Protein AF-A0A7Y9JY35-F1 (afdb_monomer)

Radius of gyration: 27.23 Å; Cα contacts (8 Å, |Δi|>4): 474; chains: 1; bounding box: 61×72×72 Å

Solvent-accessible surface area (backbone atoms only — not comparable to full-atom values): 19767 Å² total; per-residue (Å²): 134,54,75,65,56,57,49,53,52,56,50,51,60,52,47,68,75,70,54,76,88,75,84,72,61,57,82,64,50,50,58,55,54,50,52,56,54,50,54,59,54,56,58,58,60,58,55,64,65,61,65,76,76,70,86,74,88,80,88,81,90,81,93,77,90,75,88,78,84,84,85,77,85,87,78,91,81,84,86,82,89,81,84,89,84,90,82,86,81,93,79,84,86,76,82,84,68,84,76,70,80,74,72,79,69,84,74,74,67,44,65,70,45,61,41,93,87,22,42,44,40,66,47,70,60,63,62,67,88,76,89,56,70,19,37,33,39,35,34,30,31,74,86,68,81,46,40,38,37,38,32,43,25,44,35,29,51,14,35,37,29,45,72,83,33,76,91,58,45,36,24,44,29,35,73,39,63,78,39,54,40,30,56,98,88,44,79,37,74,67,37,33,47,73,83,81,54,55,54,46,20,69,61,32,36,53,32,49,61,63,31,60,52,93,90,57,83,70,75,48,74,63,40,45,44,44,49,52,35,48,60,52,57,74,49,50,72,72,49,43,62,58,47,44,48,10,39,54,46,19,42,59,69,38,88,78,42,45,76,43,82,43,57,38,100,85,66,52,68,24,40,33,38,40,34,69,36,87,88,68,52,74,47,40,37,21,26,31,82,89,69,59,43,66,40,24,54,60,65,33,34,43,79,44,77,44,81,28,61,84,64,101,60,84,60,42,49,80,53,42,72,43,95,49,40,85,80,72

Secondary structure (DSSP, 8-state):
--HHHHHHHHHHHHHHHHS------HHHHHHHHHHHHHHHHHHHHHHHHHTTS-------------PPPPPPPPPP---------------PPPP-PPPPPP--PPPPPPPPEEPTT--EESS---SS-SS--EEEEEEEETTS--EEEEEE-SSS-EEEEETTEEEEEEEE------EEEEETTEEEEEE--GGGS-SSHHHHHHHHHHH--TTSSSS-HHHHHHHHHHHHHTTGGGS-HHHHHHHHHHHHTSTT-EEEEEE-TT--EEEEEEEE-TTSPEEEEEE-TTT--EEEETTEEEEEEEEE-S-SS---HHHHT-S-GGG-

Sequence (328 aa):
MSADEVYADRLRARFDEVVPTIAVDVDRVVPRARRRRAVLRGGAAALTVAVLVGAGWGAGAVLGAVPGPGLAPAGPTGLPSASPTAGEPVSSAPAQVPSEPAAAGPVVPAVADVAEDGTVTGVVGDPWAGDEPYWYVLSVGVDGTERRETWSSRERPGLGLSDGDAASAFAFGAPVVLGSFVLDGQRFEMLTDPTVLPTDGAALEAVLRASLQPDRGAGSDDDKVVEAVRSALDREGLMTPALRDAYWAAAALVPGVRVVAGEDAQGRPGEVLTYTASTGEEVVLVRDLSTGLLLQSGGTLILEQRVAGDPPVEPTLDVAGCVAWATC

Organism: NCBI:txid931536

Mean predicted aligned error: 14.93 Å

Structure (mmCIF, N/CA/C/O backbone):
data_AF-A0A7Y9JY35-F1
#
_entry.id   AF-A0A7Y9JY35-F1
#
loop_
_atom_site.group_PDB
_atom_site.id
_atom_site.type_symbol
_atom_site.label_atom_id
_atom_site.label_alt_id
_atom_site.label_comp_id
_atom_site.label_asym_id
_atom_site.label_entity_id
_atom_site.label_seq_id
_atom_site.pdbx_PDB_ins_code
_atom_site.Cartn_x
_atom_site.Cartn_y
_atom_site.Cartn_z
_atom_site.occupancy
_atom_site.B_iso_or_equiv
_atom_site.auth_seq_id
_atom_site.auth_comp_id
_atom_site.auth_asym_id
_atom_site.auth_atom_id
_atom_site.pdbx_PDB_model_num
ATOM 1 N N . MET A 1 1 ? 34.210 33.728 24.529 1.00 71.12 1 MET A N 1
ATOM 2 C CA . MET A 1 1 ? 33.848 32.395 24.029 1.00 71.12 1 MET A CA 1
ATOM 3 C C . MET A 1 1 ? 32.870 31.790 25.016 1.00 71.12 1 MET A C 1
ATOM 5 O O . MET A 1 1 ? 33.198 31.752 26.201 1.00 71.12 1 MET A O 1
ATOM 9 N N . SER A 1 2 ? 31.653 31.470 24.586 1.00 89.12 2 SER A N 1
ATOM 10 C CA . SER A 1 2 ? 30.603 30.935 25.463 1.00 89.12 2 SER A CA 1
ATOM 11 C C . SER A 1 2 ? 30.841 29.450 25.771 1.00 89.12 2 SER A C 1
ATOM 13 O O . SER A 1 2 ? 31.617 28.775 25.094 1.00 89.12 2 SER A O 1
ATOM 15 N N . ALA A 1 3 ? 30.182 28.926 26.810 1.00 85.31 3 ALA A N 1
ATOM 16 C CA . ALA A 1 3 ? 30.242 27.498 27.131 1.00 85.31 3 ALA A CA 1
ATOM 17 C C . ALA A 1 3 ? 29.731 26.623 25.967 1.00 85.31 3 ALA A C 1
ATOM 19 O O . ALA A 1 3 ? 30.268 25.540 25.735 1.00 85.31 3 ALA A O 1
ATOM 20 N N . ASP A 1 4 ? 28.769 27.135 25.197 1.00 78.56 4 ASP A N 1
ATOM 21 C CA . ASP A 1 4 ? 28.197 26.461 24.030 1.00 78.56 4 ASP A CA 1
ATOM 22 C C . ASP A 1 4 ? 29.193 26.380 22.866 1.00 78.56 4 ASP A C 1
ATOM 24 O O . ASP A 1 4 ? 29.281 25.351 22.200 1.00 78.56 4 ASP A O 1
ATOM 28 N N . GLU A 1 5 ? 30.006 27.419 22.657 1.00 86.06 5 GLU A N 1
ATOM 29 C CA . GLU A 1 5 ? 31.073 27.416 21.646 1.00 86.06 5 GLU A CA 1
ATOM 30 C C . GLU A 1 5 ? 32.164 26.393 21.997 1.00 86.06 5 GLU A C 1
ATOM 32 O O . GLU A 1 5 ? 32.570 25.599 21.151 1.00 86.06 5 GLU A O 1
ATOM 37 N N . VAL A 1 6 ? 32.568 26.329 23.274 1.00 90.44 6 VAL A N 1
ATOM 38 C CA . VAL A 1 6 ? 33.540 25.333 23.765 1.00 90.44 6 VAL A CA 1
ATOM 39 C C . VAL A 1 6 ? 33.004 23.907 23.609 1.00 90.44 6 VAL A C 1
ATOM 41 O O . VAL A 1 6 ? 33.761 22.992 23.279 1.00 90.44 6 VAL A O 1
ATOM 44 N N . TYR A 1 7 ? 31.711 23.698 23.867 1.00 87.19 7 TYR A N 1
ATOM 45 C CA . TYR A 1 7 ? 31.068 22.399 23.699 1.00 87.19 7 TYR A CA 1
ATOM 46 C C . TYR A 1 7 ? 30.983 21.999 22.222 1.00 87.19 7 TYR A C 1
ATOM 48 O O . TYR A 1 7 ? 31.366 20.881 21.878 1.00 87.19 7 TYR A O 1
ATOM 56 N N . ALA A 1 8 ? 30.560 22.915 21.346 1.00 85.75 8 ALA A N 1
ATOM 57 C CA . ALA A 1 8 ? 30.472 22.678 19.908 1.00 85.75 8 ALA A CA 1
ATOM 58 C C . ALA A 1 8 ? 31.838 22.337 19.293 1.00 85.75 8 ALA A C 1
ATOM 60 O O . ALA A 1 8 ? 31.937 21.409 18.490 1.00 85.75 8 ALA A O 1
ATOM 61 N N . ASP A 1 9 ? 32.904 23.023 19.706 1.00 89.38 9 ASP A N 1
ATOM 62 C CA . ASP A 1 9 ? 34.255 22.744 19.214 1.00 89.38 9 ASP A CA 1
ATOM 63 C C . ASP A 1 9 ? 34.787 21.400 19.714 1.00 89.38 9 ASP A C 1
ATOM 65 O O . ASP A 1 9 ? 35.392 20.643 18.953 1.00 89.38 9 ASP A O 1
ATOM 69 N N . ARG A 1 10 ? 34.498 21.041 20.970 1.00 89.62 10 ARG A N 1
ATOM 70 C CA . ARG A 1 10 ? 34.874 19.733 21.523 1.00 89.62 10 ARG A CA 1
ATOM 71 C C . ARG A 1 10 ? 34.097 18.588 20.864 1.00 89.62 10 ARG A C 1
ATOM 73 O O . ARG A 1 10 ? 34.639 17.493 20.723 1.00 89.62 10 ARG A O 1
ATOM 80 N N . LEU A 1 11 ? 32.853 18.839 20.453 1.00 86.69 11 LEU A N 1
ATOM 81 C CA . LEU A 1 11 ? 32.036 17.890 19.701 1.00 86.69 11 LEU A CA 1
ATOM 82 C C . LEU A 1 11 ? 32.596 17.680 18.286 1.00 86.69 11 LEU A C 1
ATOM 84 O O . LEU A 1 11 ? 32.783 16.534 17.889 1.00 86.69 11 LEU A O 1
ATOM 88 N N . ARG A 1 12 ? 32.930 18.760 17.562 1.00 87.56 12 ARG A N 1
ATOM 89 C CA . ARG A 1 12 ? 33.552 18.681 16.224 1.00 87.56 12 ARG A CA 1
ATOM 90 C C . ARG A 1 12 ? 34.877 17.927 16.254 1.00 87.56 12 ARG A C 1
ATOM 92 O O . ARG A 1 12 ? 35.056 17.006 15.470 1.00 87.56 12 ARG A O 1
ATOM 99 N N . ALA A 1 13 ? 35.744 18.240 17.218 1.00 87.88 13 ALA A N 1
ATOM 100 C CA . ALA A 1 13 ? 37.039 17.577 17.354 1.00 87.88 13 ALA A CA 1
ATOM 101 C C . ALA A 1 13 ? 36.916 16.057 17.570 1.00 87.88 13 ALA A C 1
ATOM 103 O O . ALA A 1 13 ? 37.719 15.298 17.042 1.00 87.88 13 ALA A O 1
ATOM 104 N N . ARG A 1 14 ? 35.899 15.599 18.317 1.00 86.75 14 ARG A N 1
ATOM 105 C CA . ARG A 1 14 ? 35.628 14.160 18.487 1.00 86.75 14 ARG A CA 1
ATOM 106 C C . ARG A 1 14 ? 34.980 13.525 17.264 1.00 86.75 14 ARG A C 1
ATOM 108 O O . ARG A 1 14 ? 35.196 12.346 17.012 1.00 86.75 14 ARG A O 1
ATOM 115 N N . PHE A 1 15 ? 34.166 14.280 16.536 1.00 81.50 15 PHE A N 1
ATOM 116 C CA . PHE A 1 15 ? 33.521 13.795 15.323 1.00 81.50 15 PHE A CA 1
ATOM 117 C C . PHE A 1 15 ? 34.559 13.530 14.222 1.00 81.50 15 PHE A C 1
ATOM 119 O O . PHE A 1 15 ? 34.529 12.469 13.606 1.00 81.50 15 PHE A O 1
ATOM 126 N N . ASP A 1 16 ? 35.540 14.423 14.067 1.00 76.50 16 ASP A N 1
ATOM 127 C CA . ASP A 1 16 ? 36.632 14.272 13.095 1.00 76.50 16 ASP A CA 1
ATOM 128 C C . ASP A 1 16 ? 37.561 13.077 13.397 1.00 76.50 16 ASP A C 1
ATOM 130 O O . ASP A 1 16 ? 38.218 12.565 12.494 1.00 76.50 16 ASP A O 1
ATOM 134 N N . GLU A 1 17 ? 37.610 12.604 14.647 1.00 81.31 17 GLU A N 1
ATOM 135 C CA . GLU A 1 17 ? 38.452 11.471 15.063 1.00 81.31 17 GLU A CA 1
ATOM 136 C C . GLU A 1 17 ? 37.794 10.102 14.803 1.00 81.31 17 GLU A C 1
ATOM 138 O O . GLU A 1 17 ? 38.485 9.096 14.648 1.00 81.31 17 GLU A O 1
ATOM 143 N N . VAL A 1 18 ? 36.458 10.050 14.745 1.00 80.50 18 VAL A N 1
ATOM 144 C CA . VAL A 1 18 ? 35.691 8.792 14.659 1.00 80.50 18 VAL A CA 1
ATOM 145 C C . VAL A 1 18 ? 35.094 8.568 13.270 1.00 80.50 18 VAL A C 1
ATOM 147 O O . VAL A 1 18 ? 34.812 7.429 12.895 1.00 80.50 18 VAL A O 1
ATOM 150 N N . VAL A 1 19 ? 34.899 9.628 12.484 1.00 62.47 19 VAL A N 1
ATOM 151 C CA . VAL A 1 19 ? 34.260 9.511 11.173 1.00 62.47 19 VAL A CA 1
ATOM 152 C C . VAL A 1 19 ? 35.291 9.127 10.108 1.00 62.47 19 VAL A C 1
ATOM 154 O O . VAL A 1 19 ? 36.232 9.884 9.864 1.00 62.47 19 VAL A O 1
ATOM 157 N N . PRO A 1 20 ? 35.132 7.973 9.431 1.00 58.56 20 PRO A N 1
ATOM 158 C CA . PRO A 1 20 ? 35.987 7.626 8.307 1.00 58.56 20 PRO A CA 1
ATOM 159 C C . PRO A 1 20 ? 35.863 8.696 7.221 1.00 58.56 20 PRO A C 1
ATOM 161 O O . PRO A 1 20 ? 34.771 9.186 6.932 1.00 58.56 20 PRO A O 1
ATOM 164 N N . THR A 1 21 ? 36.987 9.068 6.611 1.00 67.38 21 THR A N 1
ATOM 165 C CA . THR A 1 21 ? 37.012 10.063 5.538 1.00 67.38 21 THR A CA 1
ATOM 166 C C . THR A 1 21 ? 36.275 9.509 4.320 1.00 67.38 21 THR A C 1
ATOM 168 O O . THR A 1 21 ? 36.841 8.777 3.510 1.00 67.38 21 THR A O 1
ATOM 171 N N . ILE A 1 22 ? 34.991 9.835 4.187 1.00 67.00 22 ILE A N 1
ATOM 172 C CA . ILE A 1 22 ? 34.216 9.514 2.991 1.00 67.00 22 ILE A CA 1
ATOM 173 C C . ILE A 1 22 ? 34.635 10.520 1.922 1.00 67.00 22 ILE A C 1
ATOM 175 O O . ILE A 1 22 ? 34.266 11.695 1.975 1.00 67.00 22 ILE A O 1
ATOM 179 N N . ALA A 1 23 ? 35.435 10.068 0.957 1.00 67.69 23 ALA A N 1
ATOM 180 C CA . ALA A 1 23 ? 35.747 10.848 -0.230 1.00 67.69 23 ALA A CA 1
ATOM 181 C C . ALA A 1 23 ? 34.474 10.982 -1.077 1.00 67.69 23 ALA A C 1
ATOM 183 O O . ALA A 1 23 ? 34.164 10.139 -1.916 1.00 67.69 23 ALA A O 1
ATOM 184 N N . VAL A 1 24 ? 33.696 12.031 -0.818 1.00 65.00 24 VAL A N 1
ATOM 185 C CA . VAL A 1 24 ? 32.556 12.382 -1.660 1.00 65.00 24 VAL A CA 1
ATOM 186 C C . VAL A 1 24 ? 33.104 13.010 -2.934 1.00 65.00 24 VAL A C 1
ATOM 188 O O . VAL A 1 24 ? 33.671 14.102 -2.903 1.00 65.00 24 VAL A O 1
ATOM 191 N N . ASP A 1 25 ? 32.918 12.323 -4.059 1.00 80.50 25 ASP A N 1
ATOM 192 C CA . ASP A 1 25 ? 33.189 12.862 -5.389 1.00 80.50 25 ASP A CA 1
ATOM 193 C C . ASP A 1 25 ? 32.210 14.011 -5.688 1.00 80.50 25 ASP A C 1
ATOM 195 O O . ASP A 1 25 ? 31.095 13.838 -6.195 1.00 80.50 25 ASP A O 1
ATOM 199 N N . VAL A 1 26 ? 32.628 15.218 -5.315 1.00 75.62 26 VAL A N 1
ATOM 200 C CA . VAL A 1 26 ? 31.882 16.460 -5.529 1.00 75.62 26 VAL A CA 1
ATOM 201 C C . VAL A 1 26 ? 31.673 16.758 -7.014 1.00 75.62 26 VAL A C 1
ATOM 203 O O . VAL A 1 26 ? 30.638 17.337 -7.360 1.00 75.62 26 VAL A O 1
ATOM 206 N N . ASP A 1 27 ? 32.568 16.302 -7.893 1.00 71.81 27 ASP A N 1
ATOM 207 C CA . ASP A 1 27 ? 32.435 16.477 -9.340 1.00 71.81 27 ASP A CA 1
ATOM 208 C C . ASP A 1 27 ? 31.311 15.607 -9.912 1.00 71.81 27 ASP A C 1
ATOM 210 O O . ASP A 1 27 ? 30.666 15.996 -10.886 1.00 71.81 27 ASP A O 1
ATOM 214 N N . ARG A 1 28 ? 30.980 14.484 -9.265 1.00 68.19 28 ARG A N 1
ATOM 215 C CA . ARG A 1 28 ? 29.818 13.653 -9.621 1.00 68.19 28 ARG A CA 1
ATOM 216 C C . ARG A 1 28 ? 28.517 14.121 -8.960 1.00 68.19 28 ARG A C 1
ATOM 218 O O . ARG A 1 28 ? 27.459 14.115 -9.598 1.00 68.19 28 ARG A O 1
ATOM 225 N N . VAL A 1 29 ? 28.566 14.559 -7.700 1.00 67.75 29 VAL A N 1
ATOM 226 C CA . VAL A 1 29 ? 27.363 14.904 -6.912 1.00 67.75 29 VAL A CA 1
ATOM 227 C C . VAL A 1 29 ? 26.791 16.276 -7.287 1.00 67.75 29 VAL A C 1
ATOM 229 O O . VAL A 1 29 ? 25.571 16.429 -7.427 1.00 67.75 29 VAL A O 1
ATOM 232 N N . VAL A 1 30 ? 27.642 17.284 -7.501 1.00 81.56 30 VAL A N 1
ATOM 233 C CA . VAL A 1 30 ? 27.192 18.662 -7.761 1.00 81.56 30 VAL A CA 1
ATOM 234 C C . VAL A 1 30 ? 26.435 18.793 -9.091 1.00 81.56 30 VAL A C 1
ATOM 236 O O . VAL A 1 30 ? 25.377 19.436 -9.095 1.00 81.56 30 VAL A O 1
ATOM 239 N N . PRO A 1 31 ? 26.864 18.179 -10.214 1.00 75.81 31 PRO A N 1
ATOM 240 C CA . PRO A 1 31 ? 26.098 18.221 -11.457 1.00 75.81 31 PRO A CA 1
ATOM 241 C C . PRO A 1 31 ? 24.742 17.520 -11.347 1.00 75.81 31 PRO A C 1
ATOM 243 O O . PRO A 1 31 ? 23.756 18.045 -11.866 1.00 75.81 31 PRO A O 1
ATOM 246 N N . ARG A 1 32 ? 24.655 16.386 -10.633 1.00 68.00 32 ARG A N 1
ATOM 247 C CA . ARG A 1 32 ? 23.389 15.658 -10.422 1.00 68.00 32 ARG A CA 1
ATOM 248 C C . ARG A 1 32 ? 22.405 16.490 -9.593 1.00 68.00 32 ARG A C 1
ATOM 250 O O . ARG A 1 32 ? 21.248 16.647 -9.982 1.00 68.00 32 ARG A O 1
ATOM 257 N N . ALA A 1 33 ? 22.883 17.128 -8.523 1.00 64.50 33 ALA A N 1
ATOM 258 C CA . ALA A 1 33 ? 22.081 18.046 -7.714 1.00 64.50 33 ALA A CA 1
ATOM 259 C C . ALA A 1 33 ? 21.657 19.312 -8.488 1.00 64.50 33 ALA A C 1
ATOM 261 O O . ALA A 1 33 ? 20.524 19.783 -8.346 1.00 64.50 33 ALA A O 1
ATOM 262 N N . ARG A 1 34 ? 22.535 19.862 -9.342 1.00 72.44 34 ARG A N 1
ATOM 263 C CA . ARG A 1 34 ? 22.217 21.013 -10.206 1.00 72.44 34 ARG A CA 1
ATOM 264 C C . ARG A 1 34 ? 21.180 20.670 -11.276 1.00 72.44 34 ARG A C 1
ATOM 266 O O . ARG A 1 34 ? 20.264 21.467 -11.465 1.00 72.44 34 ARG A O 1
ATOM 273 N N . ARG A 1 35 ? 21.269 19.499 -11.922 1.00 72.81 35 ARG A N 1
ATOM 274 C CA . ARG A 1 35 ? 20.257 19.026 -12.889 1.00 72.81 35 ARG A CA 1
ATOM 275 C C . ARG A 1 35 ? 18.882 18.907 -12.234 1.00 72.81 35 ARG A C 1
ATOM 277 O O . ARG A 1 35 ? 17.922 19.467 -12.752 1.00 72.81 35 ARG A O 1
ATOM 284 N N . ARG A 1 36 ? 18.803 18.305 -11.042 1.00 67.44 36 ARG A N 1
ATOM 285 C CA . ARG A 1 36 ? 17.540 18.157 -10.294 1.00 67.44 36 ARG A CA 1
ATOM 286 C C . ARG A 1 36 ? 16.906 19.510 -9.935 1.00 67.44 36 ARG A C 1
ATOM 288 O O . ARG A 1 36 ? 15.706 19.697 -10.099 1.00 67.44 36 ARG A O 1
ATOM 295 N N . ARG A 1 37 ? 17.713 20.497 -9.523 1.00 66.69 37 ARG A N 1
ATOM 296 C CA . ARG A 1 37 ? 17.228 21.867 -9.249 1.00 66.69 37 ARG A CA 1
ATOM 297 C C . ARG A 1 37 ? 16.809 22.633 -10.507 1.00 66.69 37 ARG A C 1
ATOM 299 O O . ARG A 1 37 ? 15.922 23.477 -10.413 1.00 66.69 37 ARG A O 1
ATOM 306 N N . ALA A 1 38 ? 17.440 22.381 -11.653 1.00 63.34 38 ALA A N 1
ATOM 307 C CA . ALA A 1 38 ? 17.064 23.010 -12.919 1.00 63.34 38 ALA A CA 1
ATOM 308 C C . ALA A 1 38 ? 15.703 22.500 -13.423 1.00 63.34 38 ALA A C 1
ATOM 310 O O . ALA A 1 38 ? 14.876 23.311 -13.829 1.00 63.34 38 ALA A O 1
ATOM 311 N N . VAL A 1 39 ? 15.438 21.194 -13.302 1.00 65.44 39 VAL A N 1
ATOM 312 C CA . VAL A 1 39 ? 14.143 20.579 -13.652 1.00 65.44 39 VAL A CA 1
ATOM 313 C C . VAL A 1 39 ? 13.011 21.140 -12.781 1.00 65.44 39 VAL A C 1
ATOM 315 O O . VAL A 1 39 ? 12.013 21.626 -13.307 1.00 65.44 39 VAL A O 1
ATOM 318 N N . LEU A 1 40 ? 13.210 21.206 -11.460 1.00 56.34 40 LEU A N 1
ATOM 319 C CA . LEU A 1 40 ? 12.203 21.740 -10.531 1.00 56.34 40 LEU A CA 1
ATOM 320 C C . LEU A 1 40 ? 11.902 23.235 -10.744 1.00 56.34 40 LEU A C 1
ATOM 322 O O . LEU A 1 40 ? 10.767 23.674 -10.583 1.00 56.34 40 LEU A O 1
ATOM 326 N N . ARG A 1 41 ? 12.900 24.038 -11.138 1.00 53.56 41 ARG A N 1
ATOM 327 C CA . ARG A 1 41 ? 12.691 25.467 -11.438 1.00 53.56 41 ARG A CA 1
ATOM 328 C C . ARG A 1 41 ? 12.085 25.710 -12.823 1.00 53.56 41 ARG A C 1
ATOM 330 O O . ARG A 1 41 ? 11.410 26.719 -12.998 1.00 53.56 41 ARG A O 1
ATOM 337 N N . GLY A 1 42 ? 12.293 24.801 -13.777 1.00 45.66 42 GLY A N 1
ATOM 338 C CA . GLY A 1 42 ? 11.664 24.855 -15.099 1.00 45.66 42 GLY A CA 1
ATOM 339 C C . GLY A 1 42 ? 10.152 24.617 -15.047 1.00 45.66 42 GLY A C 1
ATOM 340 O O . GLY A 1 42 ? 9.405 25.352 -15.687 1.00 45.66 42 GLY A O 1
ATOM 341 N N . GLY A 1 43 ? 9.693 23.666 -14.225 1.00 42.91 43 GLY A N 1
ATOM 342 C CA . GLY A 1 43 ? 8.261 23.382 -14.044 1.00 42.91 43 GLY A CA 1
ATOM 343 C C . GLY A 1 43 ? 7.487 24.513 -13.352 1.00 42.91 43 GLY A C 1
ATOM 344 O O . GLY A 1 43 ? 6.391 24.873 -13.777 1.00 42.91 43 GLY A O 1
ATOM 345 N N . ALA A 1 44 ? 8.085 25.157 -12.344 1.00 40.88 44 ALA A N 1
ATOM 346 C CA . ALA A 1 44 ? 7.434 26.239 -11.598 1.00 40.88 44 ALA A CA 1
ATOM 347 C C . ALA A 1 44 ? 7.189 27.515 -12.435 1.00 40.88 44 ALA A C 1
ATOM 349 O O . ALA A 1 44 ? 6.221 28.236 -12.190 1.00 40.88 44 ALA A O 1
ATOM 350 N N . ALA A 1 45 ? 8.029 27.791 -13.440 1.00 41.28 45 ALA A N 1
ATOM 351 C CA . ALA A 1 45 ? 7.882 28.964 -14.308 1.00 41.28 45 ALA A CA 1
ATOM 352 C C . ALA A 1 45 ? 6.764 28.808 -15.359 1.00 41.28 45 ALA A C 1
ATOM 354 O O . ALA A 1 45 ? 6.190 29.806 -15.795 1.00 41.28 45 ALA A O 1
ATOM 355 N N . ALA A 1 46 ? 6.414 27.575 -15.742 1.00 42.81 46 ALA A N 1
ATOM 356 C CA . ALA A 1 46 ? 5.308 27.318 -16.666 1.00 42.81 46 ALA A CA 1
ATOM 357 C C . ALA A 1 46 ? 3.931 27.533 -16.000 1.00 42.81 46 ALA A C 1
ATOM 359 O O . ALA A 1 46 ? 3.000 28.024 -16.639 1.00 42.81 46 ALA A O 1
ATOM 360 N N . LEU A 1 47 ? 3.816 27.260 -14.696 1.00 39.62 47 LEU A N 1
ATOM 361 C CA . LEU A 1 47 ? 2.569 27.413 -13.935 1.00 39.62 47 LEU A CA 1
ATOM 362 C C . LEU A 1 47 ? 2.187 28.874 -13.647 1.00 39.62 47 LEU A C 1
ATOM 364 O O . LEU A 1 47 ? 1.002 29.190 -13.554 1.00 39.62 47 LEU A O 1
ATOM 368 N N . THR A 1 48 ? 3.147 29.803 -13.569 1.00 38.72 48 THR A N 1
ATOM 369 C CA . THR A 1 48 ? 2.836 31.219 -13.284 1.00 38.72 48 THR A CA 1
ATOM 370 C C . THR A 1 48 ? 2.194 31.946 -14.471 1.00 38.72 48 THR A C 1
ATOM 372 O O . THR A 1 48 ? 1.476 32.924 -14.273 1.00 38.72 48 THR A O 1
ATOM 375 N N . VAL A 1 49 ? 2.398 31.467 -15.703 1.00 40.56 49 VAL A N 1
ATOM 376 C CA . VAL A 1 49 ? 1.790 32.064 -16.908 1.00 40.56 49 VAL A CA 1
ATOM 377 C C . VAL A 1 49 ? 0.359 31.556 -17.133 1.00 40.56 49 VAL A C 1
ATOM 379 O O . VAL A 1 49 ? -0.481 32.303 -17.630 1.00 40.56 49 VAL A O 1
ATOM 382 N N . ALA A 1 50 ? 0.035 30.334 -16.697 1.00 39.12 50 ALA A N 1
ATOM 383 C CA . ALA A 1 50 ? -1.300 29.753 -16.868 1.00 39.12 50 ALA A CA 1
ATOM 384 C C . ALA A 1 50 ? -2.367 30.356 -15.927 1.00 39.12 50 ALA A C 1
ATOM 386 O O . ALA A 1 50 ? -3.539 30.433 -16.291 1.00 39.12 50 ALA A O 1
ATOM 387 N N . VAL A 1 51 ? -1.978 30.852 -14.746 1.00 40.00 51 VAL A N 1
ATOM 388 C CA . VAL A 1 51 ? -2.925 31.389 -13.745 1.00 40.00 51 VAL A CA 1
ATOM 389 C C . VAL A 1 51 ? -3.419 32.810 -14.077 1.00 40.00 51 VAL A C 1
ATOM 391 O O . VAL A 1 51 ? -4.477 33.218 -13.605 1.00 40.00 51 VAL A O 1
ATOM 394 N N . LEU A 1 52 ? -2.740 33.560 -14.954 1.00 39.88 52 LEU A N 1
ATOM 395 C CA . LEU A 1 52 ? -3.148 34.932 -15.304 1.00 39.88 52 LEU A CA 1
ATOM 396 C C . LEU A 1 52 ? -4.203 35.033 -16.422 1.00 39.88 52 LEU A C 1
ATOM 398 O O . LEU A 1 52 ? -4.687 36.131 -16.685 1.00 39.88 52 LEU A O 1
ATOM 402 N N . VAL A 1 53 ? -4.606 33.923 -17.053 1.00 43.31 53 VAL A N 1
ATOM 403 C CA . VAL A 1 53 ? -5.580 33.937 -18.169 1.00 43.31 53 VAL A CA 1
ATOM 404 C C . VAL A 1 53 ? -6.960 33.370 -17.777 1.00 43.31 53 VAL A C 1
ATOM 406 O O . VAL A 1 53 ? -7.931 33.563 -18.500 1.00 43.31 53 VAL A O 1
ATOM 409 N N . GLY A 1 54 ? -7.099 32.744 -16.602 1.00 33.00 54 GLY A N 1
ATOM 410 C CA . GLY A 1 54 ? -8.321 32.028 -16.198 1.00 33.00 54 GLY A CA 1
ATOM 411 C C . GLY A 1 54 ? -9.271 32.746 -15.230 1.00 33.00 54 GLY A C 1
ATOM 412 O O . GLY A 1 54 ? -10.183 32.109 -14.715 1.00 33.00 54 GLY A O 1
ATOM 413 N N . ALA A 1 55 ? -9.081 34.035 -14.930 1.00 38.94 55 ALA A N 1
ATOM 414 C CA . ALA A 1 55 ? -9.945 34.769 -13.998 1.00 38.94 55 ALA A CA 1
ATOM 415 C C . ALA A 1 55 ? -11.055 35.528 -14.743 1.00 38.94 55 ALA A C 1
ATOM 417 O O . ALA A 1 55 ? -11.003 36.747 -14.910 1.00 38.94 55 ALA A O 1
ATOM 418 N N . GLY A 1 56 ? -12.073 34.800 -15.198 1.00 30.22 56 GLY A N 1
ATOM 419 C CA . GLY A 1 56 ? -13.251 35.392 -15.819 1.00 30.22 56 GLY A CA 1
ATOM 420 C C . GLY A 1 56 ? -14.500 34.540 -15.631 1.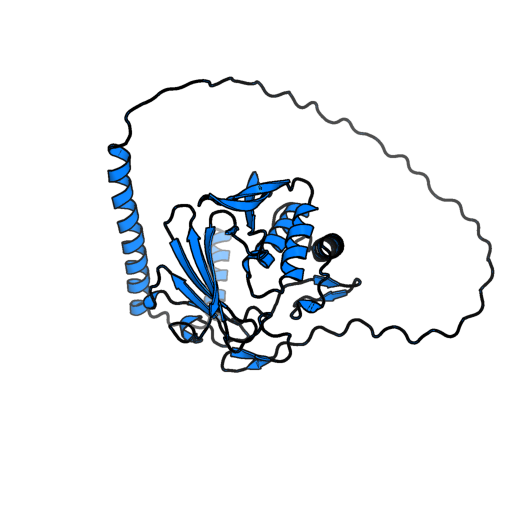00 30.22 56 GLY A C 1
ATOM 421 O O . GLY A 1 56 ? -14.687 33.593 -16.381 1.00 30.22 56 GLY A O 1
ATOM 422 N N . TRP A 1 57 ? -15.379 35.005 -14.731 1.00 33.56 57 TRP A N 1
ATOM 423 C CA . TRP A 1 57 ? -16.782 34.592 -14.516 1.00 33.56 57 TRP A CA 1
ATOM 424 C C . TRP A 1 57 ? -16.961 33.265 -13.737 1.00 33.56 57 TRP A C 1
ATOM 426 O O . TRP A 1 57 ? -16.425 32.246 -14.132 1.00 33.56 57 TRP A O 1
ATOM 436 N N . GLY A 1 58 ? -17.697 33.172 -12.620 1.00 28.22 58 GLY A N 1
ATOM 437 C CA . GLY A 1 58 ? -18.627 34.103 -11.978 1.00 28.22 58 GLY A CA 1
ATOM 438 C C . GLY A 1 58 ? -18.995 33.715 -10.528 1.00 28.22 58 GLY A C 1
ATOM 439 O O . GLY A 1 58 ? -18.540 32.711 -9.991 1.00 28.22 58 GLY A O 1
ATOM 440 N N . ALA A 1 59 ? -19.788 34.606 -9.922 1.00 31.08 59 ALA A N 1
ATOM 441 C CA . ALA A 1 59 ? -20.338 34.669 -8.558 1.00 31.08 59 ALA A CA 1
ATOM 442 C C . ALA A 1 59 ? -21.027 33.377 -8.050 1.00 31.08 59 ALA A C 1
ATOM 444 O O . ALA A 1 59 ? -21.468 32.573 -8.856 1.00 31.08 59 ALA A O 1
ATOM 445 N N . GLY A 1 60 ? -21.258 33.123 -6.757 1.00 26.58 60 GLY A N 1
ATOM 446 C CA . GLY A 1 60 ? -21.141 33.897 -5.518 1.00 26.58 60 GLY A CA 1
ATOM 447 C C . GLY A 1 60 ? -22.013 33.250 -4.414 1.00 26.58 60 GLY A C 1
ATOM 448 O O . GLY A 1 60 ? -22.800 32.358 -4.716 1.00 26.58 60 GLY A O 1
ATOM 449 N N . ALA A 1 61 ? -21.920 33.785 -3.183 1.00 29.20 61 ALA A N 1
ATOM 450 C CA . ALA A 1 61 ? -22.747 33.501 -1.984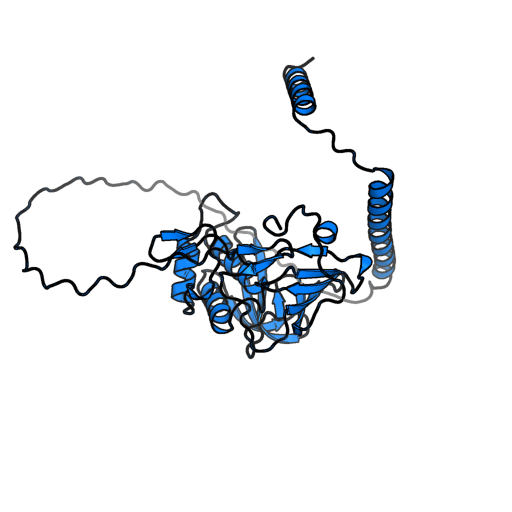 1.00 29.20 61 ALA A CA 1
ATOM 451 C C . ALA A 1 61 ? -22.312 32.247 -1.170 1.00 29.20 61 ALA A C 1
ATOM 453 O O . ALA A 1 61 ? -22.008 31.221 -1.753 1.00 29.20 61 ALA A O 1
ATOM 454 N N . VAL A 1 62 ? -22.206 32.198 0.167 1.00 29.92 62 VAL A N 1
ATOM 455 C CA . VAL A 1 62 ? -22.618 33.043 1.304 1.00 29.92 62 VAL A CA 1
ATOM 456 C C . VAL A 1 62 ? -21.619 32.781 2.450 1.00 29.92 62 VAL A C 1
ATOM 458 O O . VAL A 1 62 ? -21.446 31.635 2.852 1.00 29.92 62 VAL A O 1
ATOM 461 N N . LEU A 1 63 ? -20.993 33.819 3.017 1.00 32.84 63 LEU A N 1
ATOM 462 C CA . LEU A 1 63 ? -20.248 33.722 4.281 1.00 32.84 63 LEU A CA 1
ATOM 463 C C . LEU A 1 63 ? -21.199 34.027 5.445 1.00 32.84 63 LEU A C 1
ATOM 465 O O . LEU A 1 63 ? -21.540 35.184 5.688 1.00 32.84 63 LEU A O 1
ATOM 469 N N . GLY A 1 64 ? -21.641 32.980 6.143 1.00 29.03 64 GLY A N 1
ATOM 470 C CA . GLY A 1 64 ? -22.380 33.070 7.400 1.00 29.03 64 GLY A CA 1
ATOM 471 C C . GLY A 1 64 ? -21.460 32.767 8.578 1.00 29.03 64 GLY A C 1
ATOM 472 O O . GLY A 1 64 ? -21.066 31.624 8.783 1.00 29.03 64 GLY A O 1
ATOM 473 N N . ALA A 1 65 ? -21.115 33.802 9.339 1.00 36.19 65 ALA A N 1
ATOM 474 C CA . ALA A 1 65 ? -20.414 33.700 10.610 1.00 36.19 65 ALA A CA 1
ATOM 475 C C . ALA A 1 65 ? -21.271 32.962 11.654 1.00 36.19 65 ALA A C 1
ATOM 477 O O . ALA A 1 65 ? -22.413 33.351 11.900 1.00 36.19 65 ALA A O 1
ATOM 478 N N . VAL A 1 66 ? -20.700 31.949 12.311 1.00 33.88 66 VAL A N 1
ATOM 479 C CA . VAL A 1 66 ? -21.262 31.340 13.525 1.00 33.88 66 VAL A CA 1
ATOM 480 C C . VAL A 1 66 ? -20.287 31.594 14.681 1.00 33.88 66 VAL A C 1
ATOM 482 O O . VAL A 1 66 ? -19.129 31.185 14.586 1.00 33.88 66 VAL A O 1
ATOM 485 N N . PRO A 1 67 ? -20.701 32.284 15.761 1.00 38.31 67 PRO A N 1
ATOM 486 C CA . PRO A 1 67 ? -19.891 32.418 16.967 1.00 38.31 67 PRO A CA 1
ATOM 487 C C . PRO A 1 67 ? -19.841 31.080 17.722 1.00 38.31 67 PRO A C 1
ATOM 489 O O . PRO A 1 67 ? -20.872 30.451 17.958 1.00 38.31 67 PRO A O 1
ATOM 492 N N . GLY A 1 68 ? -18.633 30.642 18.084 1.00 36.84 68 GLY A N 1
ATOM 493 C CA . GLY A 1 68 ? -18.405 29.387 18.801 1.00 36.84 68 GLY A CA 1
ATOM 494 C C . GLY A 1 68 ? -18.975 29.393 20.230 1.00 36.84 68 GLY A C 1
ATOM 495 O O . GLY A 1 68 ? -19.004 30.446 20.874 1.00 36.84 68 GLY A O 1
ATOM 496 N N . PRO A 1 69 ? -19.423 28.239 20.756 1.00 39.16 69 PRO A N 1
ATOM 497 C CA . PRO A 1 69 ? -19.845 28.129 22.145 1.00 39.16 69 PRO A CA 1
ATOM 498 C C . PRO A 1 69 ? -18.633 28.149 23.087 1.00 39.16 69 PRO A C 1
ATOM 500 O O . PRO A 1 69 ? -17.636 27.460 22.876 1.00 39.16 69 PRO A O 1
ATOM 503 N N . GLY A 1 70 ? -18.740 28.961 24.140 1.00 34.09 70 GLY A N 1
ATOM 504 C CA . GLY A 1 70 ? -17.751 29.068 25.205 1.00 34.09 70 GLY A CA 1
ATOM 505 C C . GLY A 1 70 ? -17.615 27.768 25.997 1.00 34.09 70 GLY A C 1
ATOM 506 O O . GLY A 1 70 ? -18.601 27.201 26.467 1.00 34.09 70 GLY A O 1
ATOM 507 N N . LEU A 1 71 ? -16.371 27.325 26.164 1.00 37.88 71 LEU A N 1
ATOM 508 C CA . LEU A 1 71 ? -15.989 26.242 27.063 1.00 37.88 71 LEU A CA 1
ATOM 509 C C . LEU A 1 71 ? -16.030 26.745 28.513 1.00 37.88 71 LEU A C 1
ATOM 511 O O . LEU A 1 71 ? -15.351 27.710 28.864 1.00 37.88 71 LEU A O 1
ATOM 515 N N . ALA A 1 72 ? -16.825 26.083 29.354 1.00 41.59 72 ALA A N 1
ATOM 516 C CA . ALA A 1 72 ? -16.806 26.258 30.803 1.00 41.59 72 ALA A CA 1
ATOM 517 C C . ALA A 1 72 ? -15.711 25.372 31.441 1.00 41.59 72 ALA A C 1
ATOM 519 O O . ALA A 1 72 ? -15.453 24.275 30.941 1.00 41.59 72 ALA A O 1
ATOM 520 N N . PRO A 1 73 ? -15.063 25.811 32.537 1.00 42.22 73 PRO A N 1
ATOM 521 C CA . PRO A 1 73 ? -13.999 25.053 33.191 1.00 42.22 73 PRO A CA 1
ATOM 522 C C . PRO A 1 73 ? -14.530 23.821 33.941 1.00 42.22 73 PRO A C 1
ATOM 524 O O . PRO A 1 73 ? -15.547 23.881 34.633 1.00 42.22 73 PRO A O 1
ATOM 527 N N . ALA A 1 74 ? -13.799 22.710 33.825 1.00 41.44 74 ALA A N 1
ATOM 528 C CA . ALA A 1 74 ? -14.059 21.457 34.526 1.00 41.44 74 ALA A CA 1
ATOM 529 C C . ALA A 1 74 ? -13.794 21.595 36.037 1.00 41.44 74 ALA A C 1
ATOM 531 O O . ALA A 1 74 ? -12.721 22.027 36.458 1.00 41.44 74 ALA A O 1
ATOM 532 N N . GLY A 1 75 ? -14.783 21.217 36.850 1.00 41.31 75 GLY A N 1
ATOM 533 C CA . GLY A 1 75 ? -14.654 21.094 38.302 1.00 41.31 75 GLY A CA 1
ATOM 534 C C . GLY A 1 75 ? -14.075 19.733 38.727 1.00 41.31 75 GLY A C 1
ATOM 535 O O . GLY A 1 75 ? -14.165 18.761 37.973 1.00 41.31 75 GLY A O 1
ATOM 536 N N . PRO A 1 76 ? -13.486 19.634 39.932 1.00 43.66 76 PRO A N 1
ATOM 537 C CA . PRO A 1 76 ? -12.859 18.412 40.424 1.00 43.66 76 PRO A CA 1
ATOM 538 C C . PRO A 1 76 ? -13.912 17.417 40.929 1.00 43.66 76 PRO A C 1
ATOM 540 O O . PRO A 1 76 ? -14.737 17.762 41.775 1.00 43.66 76 PRO A O 1
ATOM 543 N N . THR A 1 77 ? -13.856 16.166 40.463 1.00 47.00 77 THR A N 1
ATOM 544 C CA . THR A 1 77 ? -14.689 15.081 41.009 1.00 47.00 77 THR A CA 1
ATOM 545 C C . THR A 1 77 ? -13.800 14.109 41.775 1.00 47.00 77 THR A C 1
ATOM 547 O O . THR A 1 77 ? -12.833 13.578 41.234 1.00 47.00 77 THR A O 1
ATOM 550 N N . GLY A 1 78 ? -14.093 13.964 43.067 1.00 35.34 78 GLY A N 1
ATOM 551 C CA . GLY A 1 78 ? -13.308 13.201 44.030 1.00 35.34 78 GLY A CA 1
ATOM 552 C C . GLY A 1 78 ? -13.481 11.686 43.922 1.00 35.34 78 GLY A C 1
ATOM 553 O O . GLY A 1 78 ? -14.536 11.174 43.554 1.00 35.34 78 GLY A O 1
ATOM 554 N N . LEU A 1 79 ? -12.414 10.991 44.305 1.00 45.03 79 LEU A N 1
ATOM 555 C CA . LEU A 1 79 ? -12.357 9.556 44.572 1.00 45.03 79 LEU A CA 1
ATOM 556 C C . LEU A 1 79 ? -13.106 9.216 45.869 1.00 45.03 79 LEU A C 1
ATOM 558 O O . LEU A 1 79 ? -13.023 9.978 46.837 1.00 45.03 79 LEU A O 1
ATOM 562 N N . PRO A 1 80 ? -13.697 8.016 45.955 1.00 53.16 80 PRO A N 1
ATOM 563 C CA . PRO A 1 80 ? -13.679 7.295 47.222 1.00 53.16 80 PRO A CA 1
ATOM 564 C C . PRO A 1 80 ? -12.861 5.997 47.160 1.00 53.16 80 PRO A C 1
ATOM 566 O O . PRO A 1 80 ? -13.103 5.105 46.350 1.00 53.16 80 PRO A O 1
ATOM 569 N N . SER A 1 81 ? -11.915 5.913 48.099 1.00 40.47 81 SER A N 1
ATOM 570 C CA . SER A 1 81 ? -11.275 4.694 48.596 1.00 40.47 81 SER A CA 1
ATOM 571 C C . SER A 1 81 ? -12.281 3.735 49.232 1.00 40.47 81 SER A C 1
ATOM 573 O O . SER A 1 81 ? -13.100 4.158 50.047 1.00 40.47 81 SER A O 1
ATOM 575 N N . ALA A 1 82 ? -12.095 2.435 49.008 1.00 42.25 82 ALA A N 1
ATOM 576 C CA . ALA A 1 82 ? -12.428 1.400 49.984 1.00 42.25 82 ALA A CA 1
ATOM 577 C C . ALA A 1 82 ? -11.461 0.212 49.831 1.00 42.25 82 ALA A C 1
ATOM 579 O O . ALA A 1 82 ? -11.330 -0.358 48.751 1.00 42.25 82 ALA A O 1
ATOM 580 N N . SER A 1 83 ? -10.773 -0.123 50.926 1.00 44.28 83 SER A N 1
ATOM 581 C CA . SER A 1 83 ? -9.914 -1.308 51.085 1.00 44.28 83 SER A CA 1
ATOM 582 C C . SER A 1 83 ? -10.695 -2.456 51.779 1.00 44.28 83 SER A C 1
ATOM 584 O O . SER A 1 83 ? -11.912 -2.353 51.922 1.00 44.28 83 SER A O 1
ATOM 586 N N . PRO A 1 84 ? -10.063 -3.583 52.167 1.00 54.12 84 PRO A N 1
ATOM 587 C CA . PRO A 1 84 ? -10.355 -4.913 51.645 1.00 54.12 84 PRO A CA 1
ATOM 588 C C . PRO A 1 84 ? -11.187 -5.766 52.622 1.00 54.12 84 PRO A C 1
ATOM 590 O O . PRO A 1 84 ? -11.330 -5.447 53.799 1.00 54.12 84 PRO A O 1
ATOM 593 N N . THR A 1 85 ? -11.697 -6.909 52.165 1.00 51.16 85 THR A N 1
ATOM 594 C CA . THR A 1 85 ? -12.218 -7.961 53.052 1.00 51.16 85 THR A CA 1
ATOM 595 C C . THR A 1 85 ? -11.582 -9.293 52.680 1.00 51.16 85 THR A C 1
ATOM 597 O O . THR A 1 85 ? -11.647 -9.726 51.534 1.00 51.16 85 THR A O 1
ATOM 600 N N . ALA A 1 86 ? -10.927 -9.897 53.670 1.00 53.03 86 ALA A N 1
ATOM 601 C CA . ALA A 1 86 ? -10.363 -11.238 53.637 1.00 53.03 86 ALA A CA 1
ATOM 602 C C . ALA A 1 86 ? -11.433 -12.285 53.987 1.00 53.03 86 ALA A C 1
ATOM 604 O O . ALA A 1 86 ? -12.307 -12.012 54.811 1.00 53.03 86 ALA A O 1
ATOM 605 N N . GLY A 1 87 ? -11.313 -13.492 53.429 1.00 38.22 87 GLY A N 1
ATOM 606 C CA . GLY A 1 87 ? -12.070 -14.661 53.884 1.00 38.22 87 GLY A CA 1
ATOM 607 C C . GLY A 1 87 ? -12.189 -15.774 52.844 1.00 38.22 87 GLY A C 1
ATOM 608 O O . GLY A 1 87 ? -13.162 -15.823 52.102 1.00 38.22 87 GLY A O 1
ATOM 609 N N . GLU A 1 88 ? -11.203 -16.670 52.823 1.00 43.31 88 GLU A N 1
ATOM 610 C CA . GLU A 1 88 ? -11.235 -18.007 52.202 1.00 43.31 88 GLU A CA 1
ATOM 611 C C . GLU A 1 88 ? -12.275 -18.923 52.903 1.00 43.31 88 GLU A C 1
ATOM 613 O O . GLU A 1 88 ? -12.592 -18.672 54.071 1.00 43.31 88 GLU A O 1
ATOM 618 N N . PRO A 1 89 ? -12.800 -19.991 52.255 1.00 54.44 89 PRO A N 1
ATOM 619 C CA . PRO A 1 89 ? -12.038 -21.245 52.193 1.00 54.44 89 PRO A CA 1
ATOM 620 C C . PRO A 1 89 ? -12.175 -22.081 50.899 1.00 54.44 89 PRO A C 1
ATOM 622 O O . PRO A 1 89 ? -13.240 -22.213 50.302 1.00 54.44 89 PRO A O 1
ATOM 625 N N . VAL A 1 90 ? -11.042 -22.694 50.545 1.00 53.69 90 VAL A N 1
ATOM 626 C CA . VAL A 1 90 ? -10.793 -24.008 49.918 1.00 53.69 90 VAL A CA 1
ATOM 627 C C . VAL A 1 90 ? -12.007 -24.751 49.324 1.00 53.69 90 VAL A C 1
ATOM 629 O O . VAL A 1 90 ? -12.838 -25.302 50.047 1.00 53.69 90 VAL A O 1
ATOM 632 N N . SER A 1 91 ? -12.035 -24.862 47.989 1.00 59.03 91 SER A N 1
ATOM 633 C CA . SER A 1 91 ? -12.937 -25.744 47.238 1.00 59.03 91 SER A CA 1
ATOM 634 C C . SER A 1 91 ? -12.148 -26.683 46.322 1.00 59.03 91 SER A C 1
ATOM 636 O O . SER A 1 91 ? -11.123 -26.325 45.749 1.00 59.03 91 SER A O 1
ATOM 638 N N . SER A 1 92 ? -12.637 -27.913 46.274 1.00 45.28 92 SER A N 1
ATOM 639 C CA . SER A 1 92 ? -12.042 -29.165 45.818 1.00 45.28 92 SER A CA 1
ATOM 640 C C . SER A 1 92 ? -11.413 -29.159 44.421 1.00 45.28 92 SER A C 1
ATOM 642 O O . SER A 1 92 ? -12.017 -28.718 43.447 1.00 45.28 92 SER A O 1
ATOM 644 N N . ALA A 1 93 ? -10.238 -29.785 44.324 1.00 48.69 93 ALA A N 1
ATOM 645 C CA . ALA A 1 93 ? -9.576 -30.148 43.076 1.00 48.69 93 ALA A CA 1
ATOM 646 C C . ALA A 1 93 ? -10.418 -31.151 42.255 1.00 48.69 93 ALA A C 1
ATOM 648 O O . ALA A 1 93 ? -10.775 -32.209 42.786 1.00 48.69 93 ALA A O 1
ATOM 649 N N . PRO A 1 94 ? -10.703 -30.889 40.966 1.00 53.66 94 PRO A N 1
ATOM 650 C CA . PRO A 1 94 ? -11.154 -31.919 40.048 1.00 53.66 94 PRO A CA 1
ATOM 651 C C . PRO A 1 94 ? -9.965 -32.726 39.510 1.00 53.66 94 PRO A C 1
ATOM 653 O O . PRO A 1 94 ? -8.865 -32.213 39.302 1.00 53.66 94 PRO A O 1
ATOM 656 N N . ALA A 1 95 ? -10.217 -34.016 39.298 1.00 46.66 95 ALA A N 1
ATOM 657 C CA . ALA A 1 95 ? -9.291 -34.981 38.731 1.00 46.66 95 ALA A CA 1
ATOM 658 C C . ALA A 1 95 ? -8.743 -34.516 37.371 1.00 46.66 95 ALA A C 1
ATOM 660 O O . ALA A 1 95 ? -9.498 -34.100 36.493 1.00 46.66 95 ALA A O 1
ATOM 661 N N . GLN A 1 96 ? -7.423 -34.625 37.207 1.00 43.09 96 GLN A N 1
ATOM 662 C CA . GLN A 1 96 ? -6.729 -34.385 35.947 1.00 43.09 96 GLN A CA 1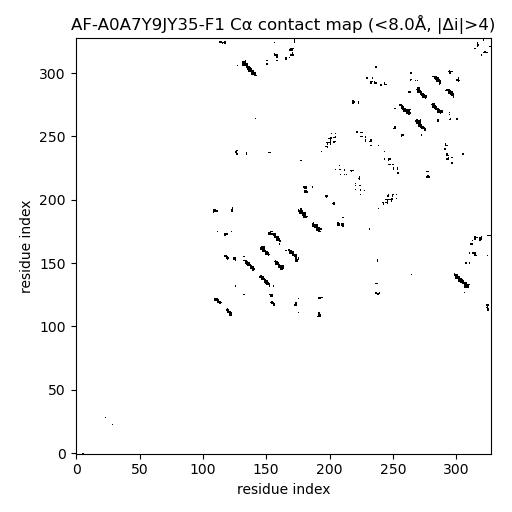
ATOM 663 C C . GLN A 1 96 ? -7.211 -35.390 34.894 1.00 43.09 96 GLN A C 1
ATOM 665 O O . GLN A 1 96 ? -6.938 -36.587 34.978 1.00 43.09 96 GLN A O 1
ATOM 670 N N . VAL A 1 97 ? -7.939 -34.883 33.901 1.00 50.44 97 VAL A N 1
ATOM 671 C CA . VAL A 1 97 ? -8.135 -35.552 32.613 1.00 50.44 97 VAL A CA 1
ATOM 672 C C . VAL A 1 97 ? -6.766 -35.598 31.916 1.00 50.44 97 VAL A C 1
ATOM 674 O O . VAL A 1 97 ? -6.036 -34.607 32.002 1.00 50.44 97 VAL A O 1
ATOM 677 N N . PRO A 1 98 ? -6.371 -36.707 31.262 1.00 53.69 98 PRO A N 1
ATOM 678 C CA . PRO A 1 98 ? -5.136 -36.756 30.488 1.00 53.69 98 PRO A CA 1
ATOM 679 C C . PRO A 1 98 ? -5.145 -35.636 29.450 1.00 53.69 98 PRO A C 1
ATOM 681 O O . PRO A 1 98 ? -6.028 -35.602 28.594 1.00 53.69 98 PRO A O 1
ATOM 684 N N . SER A 1 99 ? -4.194 -34.710 29.565 1.00 49.25 99 SER A N 1
ATOM 685 C CA . SER A 1 99 ? -4.022 -33.621 28.614 1.00 49.25 99 SER A CA 1
ATOM 686 C C . SER A 1 99 ? -3.844 -34.197 27.213 1.00 49.25 99 SER A C 1
ATOM 688 O O . SER A 1 99 ? -2.882 -34.917 26.939 1.00 49.25 99 SER A O 1
ATOM 690 N N . GLU A 1 100 ? -4.793 -33.872 26.342 1.00 59.44 100 GLU A N 1
ATOM 691 C CA . GLU A 1 100 ? -4.622 -33.895 24.895 1.00 59.44 100 GLU A CA 1
ATOM 692 C C . GLU A 1 100 ? -3.290 -33.195 24.561 1.00 59.44 100 GLU A C 1
ATOM 694 O O . GLU A 1 100 ? -2.968 -32.190 25.209 1.00 59.44 100 GLU A O 1
ATOM 699 N N . PRO A 1 101 ? -2.455 -33.740 23.656 1.00 54.84 101 PRO A N 1
ATOM 700 C CA . PRO A 1 101 ? -1.172 -33.133 23.329 1.00 54.84 101 PRO A CA 1
ATOM 701 C C . PRO A 1 101 ? -1.410 -31.674 22.951 1.00 54.84 101 PRO A C 1
ATOM 703 O O . PRO A 1 101 ? -2.163 -31.394 22.020 1.00 54.84 101 PRO A O 1
ATOM 706 N N . ALA A 1 102 ? -0.808 -30.767 23.728 1.00 52.03 102 ALA A N 1
ATOM 707 C CA . ALA A 1 102 ? -0.892 -29.335 23.508 1.00 52.03 102 ALA A CA 1
ATOM 708 C C . ALA A 1 102 ? -0.655 -29.068 22.022 1.00 52.03 102 ALA A C 1
ATOM 710 O O . ALA A 1 102 ? 0.372 -29.493 21.479 1.00 52.03 102 ALA A O 1
ATOM 711 N N . ALA A 1 103 ? -1.638 -28.429 21.381 1.00 54.66 103 ALA A N 1
ATOM 712 C CA . ALA A 1 103 ? -1.518 -27.943 20.019 1.00 54.66 103 ALA A CA 1
ATOM 713 C C . ALA A 1 103 ? -0.137 -27.299 19.875 1.00 54.66 103 ALA A C 1
ATOM 715 O O . ALA A 1 103 ? 0.272 -26.532 20.753 1.00 54.66 103 ALA A O 1
ATOM 716 N N . ALA A 1 104 ? 0.601 -27.707 18.840 1.00 52.59 104 ALA A N 1
ATOM 717 C CA . ALA A 1 104 ? 1.943 -27.215 18.575 1.00 52.59 104 ALA A CA 1
ATOM 718 C C . ALA A 1 104 ? 1.947 -25.695 18.764 1.00 52.59 104 ALA A C 1
ATOM 720 O O . ALA A 1 104 ? 1.138 -25.001 18.147 1.00 52.59 104 ALA A O 1
ATOM 721 N N . GLY A 1 105 ? 2.788 -25.205 19.682 1.00 47.38 105 GLY A N 1
ATOM 722 C CA . GLY A 1 105 ? 2.925 -23.771 19.911 1.00 47.38 105 GLY A CA 1
ATOM 723 C C . GLY A 1 105 ? 3.208 -23.043 18.593 1.00 47.38 105 GLY A C 1
ATOM 724 O O . GLY A 1 105 ? 3.667 -23.684 17.640 1.00 47.38 105 GLY A O 1
ATOM 725 N N . PRO A 1 106 ? 2.931 -21.730 18.524 1.00 50.97 106 PRO A N 1
ATOM 726 C CA . PRO A 1 106 ? 3.055 -20.960 17.295 1.00 50.97 106 PRO A CA 1
ATOM 727 C C . PRO A 1 106 ? 4.430 -21.202 16.671 1.00 50.97 106 PRO A C 1
ATOM 729 O O . PRO A 1 106 ? 5.469 -20.985 17.300 1.00 50.97 106 PRO A O 1
ATOM 732 N N . VAL A 1 107 ? 4.419 -21.740 15.450 1.00 58.56 107 VAL A N 1
ATOM 733 C CA . VAL A 1 107 ? 5.630 -21.992 14.672 1.00 58.56 107 VAL A CA 1
ATOM 734 C C . VAL A 1 107 ? 6.317 -20.645 14.499 1.00 58.56 107 VAL A C 1
ATOM 736 O O . VAL A 1 107 ? 5.702 -19.689 14.029 1.00 58.56 107 VAL A O 1
ATOM 739 N N . VAL A 1 108 ? 7.571 -20.556 14.946 1.00 56.34 108 VAL A N 1
ATOM 740 C CA . VAL A 1 108 ? 8.399 -19.358 14.776 1.00 56.34 108 VAL A CA 1
ATOM 741 C C . VAL A 1 108 ? 8.339 -18.962 13.298 1.00 56.34 108 VAL A C 1
ATOM 743 O O . VAL A 1 108 ? 8.602 -19.828 12.458 1.00 56.34 108 VAL A O 1
ATOM 746 N N . PRO A 1 109 ? 7.970 -17.709 12.965 1.00 61.44 109 PRO A N 1
ATOM 747 C CA . PRO A 1 109 ? 7.854 -17.291 11.580 1.00 61.44 109 PRO A CA 1
ATOM 748 C C . PRO A 1 109 ? 9.189 -17.518 10.889 1.00 61.44 109 PRO A C 1
ATOM 750 O O . PRO A 1 109 ? 10.259 -17.292 11.462 1.00 61.44 109 PRO A O 1
ATOM 753 N N . ALA A 1 110 ? 9.101 -18.055 9.683 1.00 66.69 110 ALA A N 1
ATOM 754 C CA . ALA A 1 110 ? 10.251 -18.555 8.971 1.00 66.69 110 ALA A CA 1
ATOM 755 C C . ALA A 1 110 ? 11.278 -17.429 8.739 1.00 66.69 110 ALA A C 1
ATOM 757 O O . ALA A 1 110 ? 10.924 -16.292 8.411 1.00 66.69 110 ALA A O 1
ATOM 758 N N . VAL A 1 111 ? 12.553 -17.719 8.998 1.00 79.00 111 VAL A N 1
ATOM 759 C CA . VAL A 1 111 ? 13.626 -16.730 8.861 1.00 79.00 111 VAL A CA 1
ATOM 760 C C . VAL A 1 111 ? 13.912 -16.558 7.374 1.00 79.00 111 VAL A C 1
ATOM 762 O O . VAL A 1 111 ? 14.177 -17.535 6.681 1.00 79.00 111 VAL A O 1
ATOM 765 N N . ALA A 1 112 ? 13.828 -15.319 6.893 1.00 86.38 112 ALA A N 1
ATOM 766 C CA . ALA A 1 112 ? 14.194 -14.985 5.526 1.00 86.38 112 ALA A CA 1
ATOM 767 C C . ALA A 1 112 ? 15.711 -15.097 5.350 1.00 86.38 112 ALA A C 1
ATOM 769 O O . ALA A 1 112 ? 16.462 -14.395 6.029 1.00 86.38 112 ALA A O 1
ATOM 770 N N . ASP A 1 113 ? 16.141 -15.929 4.407 1.00 91.12 113 ASP A N 1
ATOM 771 C CA . ASP A 1 113 ? 17.529 -15.999 3.961 1.00 91.12 113 ASP A CA 1
ATOM 772 C C . ASP A 1 113 ? 17.663 -15.215 2.652 1.00 91.12 113 ASP A C 1
ATOM 774 O O . ASP A 1 113 ? 17.037 -15.567 1.650 1.00 91.12 113 ASP A O 1
ATOM 778 N N . VAL A 1 114 ? 18.471 -14.150 2.667 1.00 92.38 114 VAL A N 1
ATOM 779 C CA . VAL A 1 114 ? 18.714 -13.274 1.509 1.00 92.38 114 VAL A CA 1
ATOM 780 C C . VAL A 1 114 ? 20.075 -13.609 0.901 1.00 92.38 114 VAL A C 1
ATOM 782 O O . VAL A 1 114 ? 21.109 -13.451 1.555 1.00 92.38 114 VAL A O 1
ATOM 785 N N . ALA A 1 115 ? 20.080 -14.072 -0.346 1.00 94.06 115 ALA A N 1
ATOM 786 C CA . ALA A 1 115 ? 21.291 -14.390 -1.096 1.00 94.06 115 ALA A CA 1
ATOM 787 C C . ALA A 1 115 ? 22.045 -13.125 -1.559 1.00 94.06 115 ALA A C 1
ATOM 789 O O . ALA A 1 115 ? 21.542 -12.003 -1.475 1.00 94.06 115 ALA A O 1
ATOM 790 N N . GLU A 1 116 ? 23.267 -13.297 -2.079 1.00 92.88 116 GLU A N 1
ATOM 791 C CA . GLU A 1 116 ? 24.091 -12.181 -2.580 1.00 92.88 116 GLU A CA 1
ATOM 792 C C . GLU A 1 116 ? 23.455 -11.442 -3.767 1.00 92.88 116 GLU A C 1
ATOM 794 O O . GLU A 1 116 ? 23.660 -10.239 -3.917 1.00 92.88 116 GLU A O 1
ATOM 799 N N . ASP A 1 117 ? 22.660 -12.138 -4.582 1.00 91.94 117 ASP A N 1
ATOM 800 C CA . ASP A 1 117 ? 21.887 -11.552 -5.684 1.00 91.94 117 ASP A CA 1
ATOM 801 C C . ASP A 1 117 ? 20.562 -10.917 -5.223 1.00 91.94 117 ASP A C 1
ATOM 803 O O . ASP A 1 117 ? 19.869 -10.283 -6.015 1.00 91.94 117 ASP A O 1
ATOM 807 N N . GLY A 1 118 ? 20.241 -11.032 -3.931 1.00 92.69 118 GLY A N 1
ATOM 808 C CA . GLY A 1 118 ? 19.044 -10.477 -3.310 1.00 92.69 118 GLY A CA 1
ATOM 809 C C . GLY A 1 118 ? 17.833 -11.398 -3.352 1.00 92.69 118 GLY A C 1
ATOM 810 O O . GLY A 1 118 ? 16.783 -11.016 -2.836 1.00 92.69 118 GLY A O 1
ATOM 811 N N . THR A 1 119 ? 17.970 -12.600 -3.917 1.00 94.69 119 THR A N 1
ATOM 812 C CA . THR A 1 119 ? 16.918 -13.614 -3.873 1.00 94.69 119 THR A CA 1
ATOM 813 C C . THR A 1 119 ? 16.629 -13.993 -2.426 1.00 94.69 119 THR A C 1
ATOM 815 O O . THR A 1 119 ? 17.553 -14.256 -1.652 1.00 94.69 119 THR A O 1
ATOM 818 N N . VAL A 1 120 ? 15.351 -14.049 -2.061 1.00 93.00 120 VAL A N 1
ATOM 819 C CA . VAL A 1 120 ? 14.912 -14.431 -0.720 1.00 93.00 120 VAL A CA 1
ATOM 820 C C . VAL A 1 120 ? 14.324 -15.830 -0.727 1.00 93.00 120 VAL A C 1
ATOM 822 O O . VAL A 1 120 ? 13.487 -16.174 -1.555 1.00 93.00 120 VAL A O 1
ATOM 825 N N . THR A 1 121 ? 14.751 -16.635 0.240 1.00 92.00 121 THR A N 1
ATOM 826 C CA . THR A 1 121 ? 14.239 -17.985 0.478 1.00 92.00 121 THR A CA 1
ATOM 827 C C . THR A 1 121 ? 13.843 -18.165 1.941 1.00 92.00 121 THR A C 1
ATOM 829 O O . THR A 1 121 ? 14.057 -17.287 2.778 1.00 92.00 121 THR A O 1
ATOM 832 N N . GLY A 1 122 ? 13.212 -19.299 2.250 1.00 86.75 122 GLY A N 1
ATOM 833 C CA . GLY A 1 122 ? 12.823 -19.633 3.619 1.00 86.75 122 GLY A CA 1
ATOM 834 C C . GLY A 1 122 ? 11.552 -18.939 4.104 1.00 86.75 122 GLY A C 1
ATOM 835 O O . GLY A 1 122 ? 11.145 -19.200 5.222 1.00 86.75 122 GLY A O 1
ATOM 836 N N . VAL A 1 123 ? 10.884 -18.120 3.288 1.00 88.25 123 VAL A N 1
ATOM 837 C CA . VAL A 1 123 ? 9.605 -17.465 3.619 1.00 88.25 123 VAL A CA 1
ATOM 838 C C . VAL A 1 123 ? 8.532 -17.797 2.594 1.00 88.25 123 VAL A C 1
ATOM 840 O O . VAL A 1 123 ? 8.819 -18.334 1.525 1.00 88.25 123 VAL A O 1
ATOM 843 N N . VAL A 1 124 ? 7.282 -17.471 2.925 1.00 88.75 124 VAL A N 1
ATOM 844 C CA . VAL A 1 124 ? 6.194 -17.522 1.950 1.00 88.75 124 VAL A CA 1
ATOM 845 C C . VAL A 1 124 ? 6.478 -16.518 0.836 1.00 88.75 124 VAL A C 1
ATOM 847 O O . VAL A 1 124 ? 6.680 -15.324 1.089 1.00 88.75 124 VAL A O 1
ATOM 850 N N . GLY A 1 125 ? 6.501 -17.064 -0.376 1.00 88.12 125 GLY A N 1
ATOM 851 C CA . GLY A 1 125 ? 6.754 -16.368 -1.622 1.00 88.12 125 GLY A CA 1
ATOM 852 C C . GLY A 1 125 ? 5.649 -15.414 -2.052 1.00 88.12 125 GLY A C 1
ATOM 853 O O . GLY A 1 125 ? 4.778 -15.020 -1.268 1.00 88.12 125 GLY A O 1
ATOM 854 N N . ASP A 1 126 ? 5.686 -15.050 -3.326 1.00 92.00 126 ASP A N 1
ATOM 855 C CA . ASP A 1 126 ? 4.692 -14.163 -3.917 1.00 92.00 126 ASP A CA 1
ATOM 856 C C . ASP A 1 126 ? 3.288 -14.813 -3.965 1.00 92.00 126 ASP A C 1
ATOM 858 O O . ASP A 1 126 ? 3.150 -16.006 -4.244 1.00 92.00 126 ASP A O 1
ATOM 862 N N . PRO A 1 127 ? 2.207 -14.065 -3.664 1.00 91.81 127 PRO A N 1
ATOM 863 C CA . PRO A 1 127 ? 0.876 -14.645 -3.450 1.00 91.81 127 PRO A CA 1
ATOM 864 C C . PRO A 1 127 ? 0.091 -14.932 -4.740 1.00 91.81 127 PRO A C 1
ATOM 866 O O . PRO A 1 127 ? -1.063 -15.367 -4.659 1.00 91.81 127 PRO A O 1
ATOM 869 N N . TRP A 1 128 ? 0.644 -14.633 -5.917 1.00 92.94 128 TRP A N 1
ATOM 870 C CA . TRP A 1 128 ? -0.023 -14.855 -7.201 1.00 92.94 128 TRP A CA 1
ATOM 871 C C . TRP A 1 128 ? 0.376 -16.187 -7.837 1.00 92.94 128 TRP A C 1
ATOM 873 O O . TRP A 1 128 ? 1.425 -16.758 -7.562 1.00 92.94 128 TRP A O 1
ATOM 883 N N . ALA A 1 129 ? -0.494 -16.691 -8.712 1.00 86.62 129 ALA A N 1
ATOM 884 C CA . ALA A 1 129 ? -0.208 -17.867 -9.522 1.00 86.62 129 ALA A CA 1
ATOM 885 C C . ALA A 1 129 ? 0.478 -17.466 -10.837 1.00 86.62 129 ALA A C 1
ATOM 887 O O . ALA A 1 129 ? 0.134 -16.440 -11.427 1.00 86.62 129 ALA A O 1
ATOM 888 N N . GLY A 1 130 ? 1.373 -18.322 -11.331 1.00 89.69 130 GLY A N 1
ATOM 889 C CA . GLY A 1 130 ? 2.094 -18.137 -12.592 1.00 89.69 130 GLY A CA 1
ATOM 890 C C . GLY A 1 130 ? 3.605 -18.037 -12.394 1.00 89.69 130 GLY A C 1
ATOM 891 O O . GLY A 1 130 ? 4.087 -18.075 -11.268 1.00 89.69 130 GLY A O 1
ATOM 892 N N . ASP A 1 131 ? 4.329 -17.922 -13.507 1.00 93.00 131 ASP A N 1
ATOM 893 C CA . ASP A 1 131 ? 5.803 -17.886 -13.524 1.00 93.00 131 ASP A CA 1
ATOM 894 C C . ASP A 1 131 ? 6.368 -16.456 -13.530 1.00 93.00 131 ASP A C 1
ATOM 896 O O . ASP A 1 131 ? 7.579 -16.244 -13.473 1.00 93.00 131 ASP A O 1
ATOM 900 N N . GLU A 1 132 ? 5.483 -15.470 -13.644 1.00 96.56 132 GLU A N 1
ATOM 901 C CA . GLU A 1 132 ? 5.837 -14.060 -13.702 1.00 96.56 132 GLU A CA 1
ATOM 902 C C . GLU A 1 132 ? 6.332 -13.582 -12.324 1.00 96.56 132 GLU A C 1
ATOM 904 O O . GLU A 1 132 ? 5.631 -13.777 -11.325 1.00 96.56 132 GLU A O 1
ATOM 909 N N . PRO A 1 133 ? 7.521 -12.969 -12.236 1.00 96.25 133 PRO A N 1
ATOM 910 C CA . PRO A 1 133 ? 8.205 -12.799 -10.962 1.00 96.25 133 PRO A CA 1
ATOM 911 C C . PRO A 1 133 ? 7.905 -11.507 -10.206 1.00 96.25 133 PRO A C 1
ATOM 913 O O . PRO A 1 133 ? 8.416 -11.345 -9.103 1.00 96.25 133 PRO A O 1
ATOM 916 N N . TYR A 1 134 ? 7.125 -10.581 -10.768 1.00 97.69 134 TYR A N 1
ATOM 917 C CA . TYR A 1 134 ? 6.876 -9.284 -10.141 1.00 97.69 134 TYR A CA 1
ATOM 918 C C . TYR A 1 134 ? 5.398 -8.907 -10.115 1.00 97.69 134 TYR A C 1
ATOM 920 O O . TYR A 1 134 ? 4.617 -9.249 -11.002 1.00 97.69 134 TYR A O 1
ATOM 928 N N . TRP A 1 135 ? 5.036 -8.095 -9.126 1.00 97.81 135 TRP A N 1
ATOM 929 C CA . TRP A 1 135 ? 3.840 -7.266 -9.150 1.00 97.81 135 TRP A CA 1
ATOM 930 C C . TRP A 1 135 ? 4.192 -5.877 -9.678 1.00 97.81 135 TRP A C 1
ATOM 932 O O . TRP A 1 135 ? 5.024 -5.179 -9.095 1.00 97.81 135 TRP A O 1
ATOM 942 N N . TYR A 1 136 ? 3.559 -5.488 -10.781 1.00 98.19 136 TYR A N 1
ATOM 943 C CA . TYR A 1 136 ? 3.687 -4.175 -11.395 1.00 98.19 136 TYR A CA 1
ATOM 944 C C . TYR A 1 136 ? 2.592 -3.227 -10.918 1.00 98.19 136 TYR A C 1
ATOM 946 O O . TYR A 1 136 ? 1.412 -3.590 -10.916 1.00 98.19 136 TYR A O 1
ATOM 954 N N . VAL A 1 137 ? 2.995 -1.994 -10.621 1.00 98.25 137 VAL A N 1
ATOM 955 C CA . VAL A 1 137 ? 2.109 -0.886 -10.266 1.00 98.25 137 VAL A CA 1
ATOM 956 C C . VAL A 1 137 ? 2.464 0.332 -11.097 1.00 98.25 137 VAL A C 1
ATOM 958 O O . VAL A 1 137 ? 3.624 0.736 -11.148 1.00 98.25 137 VAL A O 1
ATOM 961 N N . LEU A 1 138 ? 1.452 0.970 -11.676 1.00 98.19 138 LEU A N 1
ATOM 962 C CA . LEU A 1 138 ? 1.547 2.316 -12.224 1.00 98.19 138 LEU A CA 1
ATOM 963 C C . LEU A 1 138 ? 0.669 3.253 -11.404 1.00 98.19 138 LEU A C 1
ATOM 965 O O . LEU A 1 138 ? -0.548 3.076 -11.353 1.00 98.19 138 LEU A O 1
ATOM 969 N N . SER A 1 139 ? 1.264 4.298 -10.844 1.00 97.94 139 SER A N 1
ATOM 970 C CA . SER A 1 139 ? 0.553 5.328 -10.099 1.00 97.94 139 SER A CA 1
ATOM 971 C C . SER A 1 139 ? 0.888 6.738 -10.574 1.00 97.94 139 SER A C 1
ATOM 973 O O . SER A 1 139 ? 1.894 6.985 -11.244 1.00 97.94 139 SER A O 1
ATOM 975 N N . VAL A 1 140 ? -0.004 7.675 -10.264 1.00 97.94 140 VAL A N 1
ATOM 976 C CA . VAL A 1 140 ? 0.167 9.099 -10.533 1.00 97.94 140 VAL A CA 1
ATOM 977 C C . VAL A 1 140 ? -0.335 9.924 -9.352 1.00 97.94 140 VAL A C 1
ATOM 979 O O . VAL A 1 140 ? -1.326 9.560 -8.724 1.00 97.94 140 VAL A O 1
ATOM 982 N N . GLY A 1 141 ? 0.307 11.050 -9.047 1.00 96.88 141 GLY A N 1
ATOM 983 C CA . GLY A 1 141 ? -0.279 12.042 -8.144 1.00 96.88 141 GLY A CA 1
ATOM 984 C C . GLY A 1 141 ? -1.664 12.485 -8.639 1.00 96.88 141 GLY A C 1
ATOM 985 O O . GLY A 1 141 ? -1.893 12.584 -9.844 1.00 96.88 141 GLY A O 1
ATOM 986 N N . VAL A 1 142 ? -2.605 12.773 -7.737 1.00 92.81 142 VAL A N 1
ATOM 987 C CA . VAL A 1 142 ? -3.955 13.269 -8.094 1.00 92.81 142 VAL A CA 1
ATOM 988 C C . VAL A 1 142 ? -3.913 14.587 -8.875 1.00 92.81 142 VAL A C 1
ATOM 990 O O . VAL A 1 142 ? -4.842 14.906 -9.609 1.00 92.81 142 VAL A O 1
ATOM 993 N N . ASP A 1 143 ? -2.825 15.345 -8.743 1.00 92.88 143 ASP A N 1
ATOM 994 C CA . ASP A 1 143 ? -2.544 16.562 -9.507 1.00 92.88 143 ASP A CA 1
ATOM 995 C C . ASP A 1 143 ? -1.889 16.293 -10.878 1.00 92.88 143 ASP A C 1
ATOM 997 O O . ASP A 1 143 ? -1.653 17.223 -11.651 1.00 92.88 143 ASP A O 1
ATOM 1001 N N . GLY A 1 144 ? -1.599 15.028 -11.191 1.00 90.50 144 GLY A N 1
ATOM 1002 C CA . GLY A 1 144 ? -0.965 14.583 -12.427 1.00 90.50 144 GLY A CA 1
ATOM 1003 C C . GLY A 1 144 ? 0.539 14.855 -12.512 1.00 90.50 144 GLY A C 1
ATOM 1004 O O . GLY A 1 144 ? 1.106 14.689 -13.590 1.00 90.50 144 GLY A O 1
ATOM 1005 N N . THR A 1 145 ? 1.188 15.315 -11.436 1.00 92.00 145 THR A N 1
ATOM 1006 C CA . THR A 1 145 ? 2.556 15.862 -11.522 1.00 92.00 145 THR A CA 1
ATOM 1007 C C . THR A 1 145 ? 3.669 14.831 -11.406 1.00 92.00 145 THR A C 1
ATOM 1009 O O . THR A 1 145 ? 4.769 15.078 -11.896 1.00 92.00 145 THR A O 1
ATOM 1012 N N . GLU A 1 146 ? 3.401 13.690 -10.777 1.00 94.12 146 GLU A N 1
ATOM 1013 C CA . GLU A 1 146 ? 4.381 12.627 -10.577 1.00 94.12 146 GLU A CA 1
ATOM 1014 C C . GLU A 1 146 ? 3.787 11.309 -11.045 1.00 94.12 146 GLU A C 1
ATOM 1016 O O . GLU A 1 146 ? 2.808 10.848 -10.465 1.00 94.12 146 GLU A O 1
ATOM 1021 N N . ARG A 1 147 ? 4.379 10.700 -12.075 1.00 97.31 147 ARG A N 1
ATOM 1022 C CA . ARG A 1 147 ? 4.076 9.327 -12.480 1.00 97.31 147 ARG A CA 1
ATOM 1023 C C . ARG A 1 147 ? 5.139 8.398 -11.903 1.00 97.31 147 ARG A C 1
ATOM 1025 O O . ARG A 1 147 ? 6.333 8.652 -12.059 1.00 97.31 147 ARG A O 1
ATOM 1032 N N . ARG A 1 148 ? 4.724 7.297 -11.280 1.00 97.75 148 ARG A N 1
ATOM 1033 C CA . ARG A 1 148 ? 5.626 6.288 -10.719 1.00 97.75 148 ARG A CA 1
ATOM 1034 C C . ARG A 1 148 ? 5.241 4.896 -11.187 1.00 97.75 148 ARG A C 1
ATOM 1036 O O . ARG A 1 148 ? 4.067 4.550 -11.229 1.00 97.75 148 ARG A O 1
ATOM 1043 N N . GLU A 1 149 ? 6.249 4.106 -11.515 1.00 98.38 149 GLU A N 1
ATOM 1044 C CA . GLU A 1 149 ? 6.106 2.699 -11.874 1.00 98.38 149 GLU A CA 1
ATOM 1045 C C . GLU A 1 149 ? 6.948 1.863 -10.920 1.00 98.38 149 GLU A C 1
ATOM 1047 O O . GLU A 1 149 ? 8.089 2.237 -10.645 1.00 98.38 149 GLU A O 1
ATOM 1052 N N . THR A 1 150 ? 6.412 0.764 -10.399 1.00 98.12 150 THR A N 1
ATOM 1053 C CA . THR A 1 150 ? 7.156 -0.146 -9.522 1.00 98.12 150 THR A CA 1
ATOM 1054 C C . THR A 1 150 ? 6.974 -1.599 -9.930 1.00 98.12 150 THR A C 1
ATOM 1056 O O . THR A 1 150 ? 5.919 -1.994 -10.415 1.00 98.12 150 THR A O 1
ATOM 1059 N N . TRP A 1 151 ? 8.027 -2.384 -9.719 1.00 98.25 151 TRP A N 1
ATOM 1060 C CA . TRP A 1 151 ? 8.061 -3.838 -9.819 1.00 98.25 151 TRP A CA 1
ATOM 1061 C C . TRP A 1 151 ? 8.517 -4.366 -8.469 1.00 98.25 151 TRP A C 1
ATOM 1063 O O . TRP A 1 151 ? 9.647 -4.099 -8.055 1.00 98.25 151 TRP A O 1
ATOM 1073 N N . SER A 1 152 ? 7.644 -5.091 -7.782 1.00 97.31 152 SER A N 1
ATOM 1074 C CA . SER A 1 152 ? 7.895 -5.579 -6.426 1.00 97.31 152 SER A CA 1
ATOM 1075 C C . SER A 1 152 ? 7.721 -7.091 -6.354 1.00 97.31 152 SER A C 1
ATOM 1077 O O . SER A 1 152 ? 6.823 -7.638 -6.986 1.00 97.31 152 SER A O 1
ATOM 1079 N N . SER A 1 153 ? 8.557 -7.756 -5.563 1.00 96.38 153 SER A N 1
ATOM 1080 C CA . SER A 1 153 ? 8.481 -9.194 -5.290 1.00 96.38 153 SER A CA 1
ATOM 1081 C C . SER A 1 153 ? 8.930 -9.451 -3.859 1.00 96.38 153 SER A C 1
ATOM 1083 O O . SER A 1 153 ? 9.856 -8.806 -3.373 1.00 96.38 153 SER A O 1
ATOM 1085 N N . ARG A 1 154 ? 8.296 -10.399 -3.171 1.00 95.06 154 ARG A N 1
ATOM 1086 C CA . ARG A 1 154 ? 8.752 -10.892 -1.864 1.00 95.06 154 ARG A CA 1
ATOM 1087 C C . ARG A 1 154 ? 9.996 -11.770 -1.980 1.00 95.06 154 ARG A C 1
ATOM 1089 O O . ARG A 1 154 ? 10.650 -12.018 -0.976 1.00 95.06 154 ARG A O 1
ATOM 1096 N N . GLU A 1 155 ? 10.323 -12.237 -3.176 1.00 95.31 155 GLU A N 1
ATOM 1097 C CA . GLU A 1 155 ? 11.415 -13.177 -3.416 1.00 95.31 155 GLU A CA 1
ATOM 1098 C C . GLU A 1 155 ? 12.631 -12.519 -4.066 1.00 95.31 155 GLU A C 1
ATOM 1100 O O . GLU A 1 155 ? 13.685 -13.145 -4.134 1.00 95.31 155 GLU A O 1
ATOM 1105 N N . ARG A 1 156 ? 12.505 -11.290 -4.583 1.00 96.38 156 ARG A N 1
ATOM 1106 C CA . ARG A 1 156 ? 13.534 -10.657 -5.422 1.00 96.38 156 ARG A CA 1
ATOM 1107 C C . ARG A 1 156 ? 13.632 -9.152 -5.180 1.00 96.38 156 ARG A C 1
ATOM 1109 O O . ARG A 1 156 ? 12.631 -8.529 -4.819 1.00 96.38 156 ARG A O 1
ATOM 1116 N N . PRO A 1 157 ? 14.796 -8.534 -5.446 1.00 97.44 157 PRO A N 1
ATOM 1117 C CA . PRO A 1 157 ? 14.920 -7.083 -5.454 1.00 97.44 157 PRO A CA 1
ATOM 1118 C C . PRO A 1 157 ? 13.941 -6.434 -6.433 1.00 97.44 157 PRO A C 1
ATOM 1120 O O . PRO A 1 157 ? 13.726 -6.939 -7.539 1.00 97.44 157 PRO A O 1
ATOM 1123 N N . GLY A 1 158 ? 13.367 -5.307 -6.022 1.00 97.38 158 GLY A N 1
ATOM 1124 C CA . GLY A 1 158 ? 12.411 -4.541 -6.810 1.00 97.38 158 GLY A CA 1
ATOM 1125 C C . GLY A 1 158 ? 13.024 -3.330 -7.510 1.00 97.38 158 GLY A C 1
ATOM 1126 O O . GLY A 1 158 ? 14.138 -2.893 -7.203 1.00 97.38 158 GLY A O 1
ATOM 1127 N N . LEU A 1 159 ? 12.264 -2.771 -8.451 1.00 98.31 159 LEU A N 1
ATOM 1128 C CA . LEU A 1 159 ? 12.610 -1.568 -9.209 1.00 98.31 159 LEU A CA 1
ATOM 1129 C C . LEU A 1 159 ? 11.505 -0.524 -9.073 1.00 98.31 159 LEU A C 1
ATOM 1131 O O . LEU A 1 159 ? 10.324 -0.856 -9.122 1.00 98.31 159 LEU A O 1
ATOM 1135 N N . GLY A 1 160 ? 11.880 0.747 -8.986 1.00 98.00 160 GLY A N 1
ATOM 1136 C CA . GLY A 1 160 ? 10.984 1.867 -9.221 1.00 98.00 160 GLY A CA 1
ATOM 1137 C C . GLY A 1 160 ? 11.521 2.822 -10.285 1.00 98.00 160 GLY A C 1
ATOM 1138 O O . GLY A 1 160 ? 12.722 3.087 -10.351 1.00 98.00 160 GLY A O 1
ATOM 1139 N N . LEU A 1 161 ? 10.619 3.357 -11.106 1.00 98.25 161 LEU A N 1
ATOM 1140 C CA . LEU A 1 161 ? 10.878 4.403 -12.094 1.00 98.25 161 LEU A CA 1
ATOM 1141 C C . LEU A 1 161 ? 9.975 5.610 -11.835 1.00 98.25 161 LEU A C 1
ATOM 1143 O O . LEU A 1 161 ? 8.822 5.459 -11.429 1.00 98.25 161 LEU A O 1
ATOM 1147 N N . SER A 1 162 ? 10.474 6.802 -12.150 1.00 97.25 162 SER A N 1
ATOM 1148 C CA . SER A 1 162 ? 9.666 8.017 -12.260 1.00 97.25 162 SER A CA 1
ATOM 1149 C C . SER A 1 162 ? 9.490 8.383 -13.731 1.00 97.25 162 SER A C 1
ATOM 1151 O O . SER A 1 162 ? 10.442 8.330 -14.506 1.00 97.25 162 SER A O 1
ATOM 1153 N N . ASP A 1 163 ? 8.267 8.735 -14.123 1.00 95.88 163 ASP A N 1
ATOM 1154 C CA . ASP A 1 163 ? 7.907 9.208 -15.467 1.00 95.88 163 ASP A CA 1
ATOM 1155 C C . ASP A 1 163 ? 8.346 8.278 -16.620 1.00 95.88 163 ASP A C 1
ATOM 1157 O O . ASP A 1 163 ? 8.580 8.723 -17.743 1.00 95.88 163 ASP A O 1
ATOM 1161 N N . GLY A 1 164 ? 8.475 6.973 -16.344 1.00 95.50 164 GLY A N 1
ATOM 1162 C CA . GLY A 1 164 ? 8.972 5.977 -17.300 1.00 95.50 164 GLY A CA 1
ATOM 1163 C C . GLY A 1 164 ? 10.453 6.143 -17.682 1.00 95.50 164 GLY A C 1
ATOM 1164 O O . GLY A 1 164 ? 10.916 5.512 -18.631 1.00 95.50 164 GLY A O 1
ATOM 1165 N N . ASP A 1 165 ? 11.210 6.989 -16.976 1.00 96.69 165 ASP A N 1
ATOM 1166 C CA . ASP A 1 165 ? 12.616 7.259 -17.271 1.00 96.69 165 ASP A CA 1
ATOM 1167 C C . ASP A 1 165 ? 13.536 6.267 -16.551 1.00 96.69 165 ASP A C 1
ATOM 1169 O O . ASP A 1 165 ? 13.757 6.360 -15.342 1.00 96.69 165 ASP A O 1
ATOM 1173 N N . ALA A 1 166 ? 14.156 5.361 -17.307 1.00 95.56 166 ALA A N 1
ATOM 1174 C CA . ALA A 1 166 ? 15.155 4.421 -16.798 1.00 95.56 166 ALA A CA 1
ATOM 1175 C C . ALA A 1 166 ? 16.375 5.111 -16.153 1.00 95.56 166 ALA A C 1
ATOM 1177 O O . ALA A 1 166 ? 17.022 4.531 -15.285 1.00 95.56 166 ALA A O 1
ATOM 1178 N N . ALA A 1 167 ? 16.697 6.359 -16.517 1.00 95.12 167 ALA A N 1
ATOM 1179 C CA . ALA A 1 167 ? 17.777 7.105 -15.867 1.00 95.12 167 ALA A CA 1
ATOM 1180 C C . ALA A 1 167 ? 17.407 7.592 -14.452 1.00 95.12 167 ALA A C 1
ATOM 1182 O O . ALA A 1 167 ? 18.293 7.961 -13.670 1.00 95.12 167 ALA A O 1
ATOM 1183 N N . SER A 1 168 ? 16.112 7.591 -14.120 1.00 94.25 168 SER A N 1
ATOM 1184 C CA . SER A 1 168 ? 15.580 7.884 -12.787 1.00 94.25 168 SER A CA 1
ATOM 1185 C C . SER A 1 168 ? 15.439 6.642 -11.904 1.00 94.25 168 SER A C 1
ATOM 1187 O O . SER A 1 168 ? 15.023 6.775 -10.753 1.00 94.25 168 SER A O 1
ATOM 1189 N N . ALA A 1 169 ? 15.800 5.464 -12.427 1.00 97.25 169 ALA A N 1
ATOM 1190 C CA . ALA A 1 169 ? 15.622 4.195 -11.746 1.00 97.25 169 ALA A CA 1
ATOM 1191 C C . ALA A 1 169 ? 16.224 4.185 -10.339 1.00 97.25 169 ALA A C 1
ATOM 1193 O O . ALA A 1 169 ? 17.343 4.660 -10.111 1.00 97.25 169 ALA A O 1
ATOM 1194 N N . PHE A 1 170 ? 15.476 3.590 -9.419 1.00 97.25 170 PHE A N 1
ATOM 1195 C CA . PHE A 1 170 ? 15.936 3.214 -8.092 1.00 97.25 170 PHE A CA 1
ATOM 1196 C C . PHE A 1 170 ? 15.559 1.758 -7.829 1.00 97.25 170 PHE A C 1
ATOM 1198 O O . PHE A 1 170 ? 14.574 1.255 -8.364 1.00 97.25 170 PHE A O 1
ATOM 1205 N N . ALA A 1 171 ? 16.355 1.082 -7.012 1.00 97.69 171 ALA A N 1
ATOM 1206 C CA . ALA A 1 171 ? 16.128 -0.303 -6.632 1.00 97.69 171 ALA A CA 1
ATOM 1207 C C . ALA A 1 171 ? 15.915 -0.385 -5.121 1.00 97.69 171 ALA A C 1
ATOM 1209 O O . ALA A 1 171 ? 16.344 0.498 -4.377 1.00 97.69 171 ALA A O 1
ATOM 1210 N N . PHE A 1 172 ? 15.234 -1.433 -4.681 1.00 96.75 172 PHE A N 1
ATOM 1211 C CA . PHE A 1 172 ? 14.951 -1.693 -3.273 1.00 96.75 172 PHE A CA 1
ATOM 1212 C C . PHE A 1 172 ? 15.000 -3.199 -3.000 1.00 96.75 172 PHE A C 1
ATOM 1214 O O . PHE A 1 172 ? 14.818 -4.001 -3.918 1.00 96.75 172 PHE A O 1
ATOM 1221 N N . GLY A 1 173 ? 15.291 -3.587 -1.755 1.00 94.88 173 GLY A N 1
ATOM 1222 C CA . GLY A 1 173 ? 15.288 -4.991 -1.350 1.00 94.88 173 GLY A CA 1
ATOM 1223 C C . GLY A 1 173 ? 13.888 -5.601 -1.418 1.00 94.88 173 GLY A C 1
ATOM 1224 O O . GLY A 1 173 ? 12.885 -4.889 -1.498 1.00 94.88 173 GLY A O 1
ATOM 1225 N N . ALA A 1 174 ? 13.806 -6.929 -1.382 1.00 93.44 174 ALA A N 1
ATOM 1226 C CA . ALA A 1 174 ? 12.521 -7.616 -1.323 1.00 93.44 174 ALA A CA 1
ATOM 1227 C C . ALA A 1 174 ? 11.779 -7.240 -0.017 1.00 93.44 174 ALA A C 1
ATOM 1229 O O . ALA A 1 174 ? 12.324 -7.451 1.072 1.00 93.44 174 ALA A O 1
ATOM 1230 N N . PRO A 1 175 ? 10.542 -6.705 -0.064 1.00 90.88 175 PRO A N 1
ATOM 1231 C CA . PRO A 1 175 ? 9.771 -6.315 1.122 1.00 90.88 175 PRO A CA 1
ATOM 1232 C C . PRO A 1 175 ? 9.207 -7.529 1.884 1.00 90.88 175 PRO A C 1
ATOM 1234 O O . PRO A 1 175 ? 7.996 -7.755 1.957 1.00 90.88 175 PRO A O 1
ATOM 1237 N N . VAL A 1 176 ? 10.095 -8.315 2.488 1.00 88.94 176 VAL A N 1
ATOM 1238 C CA . VAL A 1 176 ? 9.754 -9.565 3.185 1.00 88.94 176 VAL A CA 1
ATOM 1239 C C . VAL A 1 176 ? 9.211 -9.321 4.585 1.00 88.94 176 VAL A C 1
ATOM 1241 O O . VAL A 1 176 ? 8.308 -10.028 5.031 1.00 88.94 176 VAL A O 1
ATOM 1244 N N . VAL A 1 177 ? 9.706 -8.283 5.263 1.00 91.00 177 VAL A N 1
ATOM 1245 C CA . VAL A 1 177 ? 9.298 -7.929 6.626 1.00 91.00 177 VAL A CA 1
ATOM 1246 C C . VAL A 1 177 ? 8.020 -7.099 6.594 1.00 91.00 177 VAL A C 1
ATOM 1248 O O . VAL A 1 177 ? 8.000 -5.968 6.104 1.00 91.00 177 VAL A O 1
ATOM 1251 N N . LEU A 1 178 ? 6.948 -7.637 7.165 1.00 90.38 178 LEU A N 1
ATOM 1252 C CA . LEU A 1 178 ? 5.659 -6.962 7.316 1.00 90.38 178 LEU A CA 1
ATOM 1253 C C . LEU A 1 178 ? 5.705 -5.912 8.429 1.00 90.38 178 LEU A C 1
ATOM 1255 O O . LEU A 1 178 ? 5.144 -4.831 8.281 1.00 90.38 178 LEU A O 1
ATOM 1259 N N . GLY A 1 179 ? 6.411 -6.209 9.521 1.00 91.69 179 GLY A N 1
ATOM 1260 C CA . GLY A 1 179 ? 6.549 -5.326 10.677 1.00 91.69 179 GLY A CA 1
ATOM 1261 C C . GLY A 1 179 ? 6.571 -6.090 11.998 1.00 91.69 179 GLY A C 1
ATOM 1262 O O . GLY A 1 179 ? 6.812 -7.297 12.019 1.00 91.69 179 GLY A O 1
ATOM 1263 N N . SER A 1 180 ? 6.304 -5.368 13.090 1.00 93.31 180 SER A N 1
ATOM 1264 C CA . SER A 1 180 ? 6.210 -5.929 14.442 1.00 93.31 180 SER A CA 1
ATOM 1265 C C . SER A 1 180 ? 4.754 -6.264 14.754 1.00 93.31 180 SER A C 1
ATOM 1267 O O . SER A 1 180 ? 3.904 -5.377 14.670 1.00 93.31 180 SER A O 1
ATOM 1269 N N . PHE A 1 181 ? 4.473 -7.517 15.112 1.00 95.75 181 PHE A N 1
ATOM 1270 C CA . PHE A 1 181 ? 3.123 -8.005 15.403 1.00 95.75 181 PHE A CA 1
ATOM 1271 C C . PHE A 1 181 ? 3.065 -8.750 16.734 1.00 95.75 181 PHE A C 1
ATOM 1273 O O . PHE A 1 181 ? 4.011 -9.439 17.107 1.00 95.75 181 PHE A O 1
ATOM 1280 N N . VAL A 1 182 ? 1.948 -8.637 17.449 1.00 96.25 182 VAL A N 1
ATOM 1281 C CA . VAL A 1 182 ? 1.635 -9.453 18.626 1.00 96.25 182 VAL A CA 1
ATOM 1282 C C . VAL A 1 182 ? 0.591 -10.491 18.233 1.00 96.25 182 VAL A C 1
ATOM 1284 O O . VAL A 1 182 ? -0.560 -10.147 17.981 1.00 96.25 182 VAL A O 1
ATOM 1287 N N . LEU A 1 183 ? 1.000 -11.758 18.194 1.00 95.00 183 LEU A N 1
ATOM 1288 C CA . LEU A 1 183 ? 0.154 -12.906 17.862 1.00 95.00 183 LEU A CA 1
ATOM 1289 C C . LEU A 1 183 ? 0.136 -13.847 19.064 1.00 95.00 183 LEU A C 1
ATOM 1291 O O . LEU A 1 183 ? 1.192 -14.158 19.614 1.00 95.00 183 LEU A O 1
ATOM 1295 N N . ASP A 1 184 ? -1.054 -14.236 19.519 1.00 93.06 184 ASP A N 1
ATOM 1296 C CA . ASP A 1 184 ? -1.246 -15.093 20.700 1.00 93.06 184 ASP A CA 1
ATOM 1297 C C . ASP A 1 184 ? -0.483 -14.612 21.955 1.00 93.06 184 ASP A C 1
ATOM 1299 O O . ASP A 1 184 ? 0.016 -15.394 22.762 1.00 93.06 184 ASP A O 1
ATOM 1303 N N . GLY A 1 185 ? -0.366 -13.289 22.118 1.00 92.94 185 GLY A N 1
ATOM 1304 C CA . GLY A 1 185 ? 0.351 -12.654 23.230 1.00 92.94 185 GLY A CA 1
ATOM 1305 C C . GLY A 1 185 ? 1.879 -12.624 23.091 1.00 92.94 185 GLY A C 1
ATOM 1306 O O . GLY A 1 185 ? 2.548 -12.036 23.941 1.00 92.94 185 GLY A O 1
ATOM 1307 N N . GLN A 1 186 ? 2.444 -13.195 22.024 1.00 94.75 186 GLN A N 1
ATOM 1308 C CA . GLN A 1 186 ? 3.870 -13.139 21.718 1.00 94.75 186 GLN A CA 1
ATOM 1309 C C . GLN A 1 186 ? 4.165 -12.047 20.684 1.00 94.75 186 GLN A C 1
ATOM 1311 O O . GLN A 1 186 ? 3.519 -11.972 19.642 1.00 94.75 186 GLN A O 1
ATOM 1316 N N . ARG A 1 187 ? 5.172 -11.207 20.956 1.00 94.06 187 ARG A N 1
ATOM 1317 C CA . ARG A 1 187 ? 5.651 -10.192 20.008 1.00 94.06 187 ARG A CA 1
ATOM 1318 C C . ARG A 1 187 ? 6.675 -10.788 19.041 1.00 94.06 187 ARG A C 1
ATOM 1320 O O . ARG A 1 187 ? 7.647 -11.410 19.462 1.00 94.06 187 ARG A O 1
ATOM 1327 N N . PHE A 1 188 ? 6.477 -10.524 17.759 1.00 93.25 188 PHE A N 1
ATOM 1328 C CA . PHE A 1 188 ? 7.366 -10.855 16.655 1.00 93.25 188 PHE A CA 1
ATOM 1329 C C . PHE A 1 188 ? 7.822 -9.549 16.019 1.00 93.25 188 PHE A C 1
ATOM 1331 O O . PHE A 1 188 ? 7.013 -8.873 15.396 1.00 93.25 188 PHE A O 1
ATOM 1338 N N . GLU A 1 189 ? 9.090 -9.166 16.186 1.00 91.81 189 GLU A N 1
ATOM 1339 C CA . GLU A 1 189 ? 9.568 -7.849 15.727 1.00 91.81 189 GLU A CA 1
ATOM 1340 C C . GLU A 1 189 ? 9.690 -7.723 14.206 1.00 91.81 189 GLU A C 1
ATOM 1342 O O . GLU A 1 189 ? 9.583 -6.625 13.661 1.00 91.81 189 GLU A O 1
ATOM 1347 N N . MET A 1 190 ? 9.914 -8.844 13.525 1.00 90.69 190 MET A N 1
ATOM 1348 C CA . MET A 1 190 ? 10.092 -8.916 12.078 1.00 90.69 190 MET A CA 1
ATOM 1349 C C . MET A 1 190 ? 9.258 -10.071 11.535 1.00 90.69 190 MET A C 1
ATOM 1351 O O . MET A 1 190 ? 9.784 -11.129 11.203 1.00 90.69 190 MET A O 1
ATOM 1355 N N . LEU A 1 191 ? 7.938 -9.894 11.499 1.00 92.12 191 LEU A N 1
ATOM 1356 C CA . LEU A 1 191 ? 7.057 -10.896 10.917 1.00 92.12 191 LEU A CA 1
ATOM 1357 C C . LEU A 1 191 ? 7.268 -10.952 9.401 1.00 92.12 191 LEU A C 1
ATOM 1359 O O . LEU A 1 191 ? 7.123 -9.940 8.716 1.00 92.12 191 LEU A O 1
ATOM 1363 N N . THR A 1 192 ? 7.603 -12.130 8.889 1.00 91.44 192 THR A N 1
ATOM 1364 C CA . THR A 1 192 ? 7.919 -12.371 7.473 1.00 91.44 192 THR A CA 1
ATOM 1365 C C . THR A 1 192 ? 6.866 -13.200 6.749 1.00 91.44 192 THR A C 1
ATOM 1367 O O . THR A 1 192 ? 6.802 -13.161 5.526 1.00 91.44 192 THR A O 1
ATOM 1370 N N . ASP A 1 193 ? 6.033 -13.942 7.474 1.00 91.06 193 ASP A N 1
ATOM 1371 C CA . ASP A 1 193 ? 4.989 -14.778 6.894 1.00 91.06 193 ASP A CA 1
ATOM 1372 C C . ASP A 1 193 ? 3.625 -14.077 7.022 1.00 91.06 193 ASP A C 1
ATOM 1374 O O . ASP A 1 193 ? 3.121 -13.937 8.134 1.00 91.06 193 ASP A O 1
ATOM 1378 N N . PRO A 1 194 ? 3.000 -13.610 5.926 1.00 91.69 194 PRO A N 1
ATOM 1379 C CA . PRO A 1 194 ? 1.677 -12.991 5.990 1.00 91.69 194 PRO A CA 1
ATOM 1380 C C . PRO A 1 194 ? 0.557 -13.993 6.289 1.00 91.69 194 PRO A C 1
ATOM 1382 O O . PRO A 1 194 ? -0.527 -13.580 6.687 1.00 91.69 194 PRO A O 1
ATOM 1385 N N . THR A 1 195 ? 0.781 -15.297 6.107 1.00 90.69 195 THR A N 1
ATOM 1386 C CA . THR A 1 195 ? -0.265 -16.319 6.260 1.00 90.69 195 THR A CA 1
ATOM 1387 C C . THR A 1 195 ? -0.626 -16.600 7.715 1.00 90.69 195 THR A C 1
ATOM 1389 O O . THR A 1 195 ? -1.695 -17.150 7.976 1.00 90.69 195 THR A O 1
ATOM 1392 N N . VAL A 1 196 ? 0.217 -16.181 8.666 1.00 93.25 196 VAL A N 1
ATOM 1393 C CA . VAL A 1 196 ? -0.098 -16.275 10.100 1.00 93.25 196 VAL A CA 1
ATOM 1394 C C . VAL A 1 196 ? -1.009 -15.1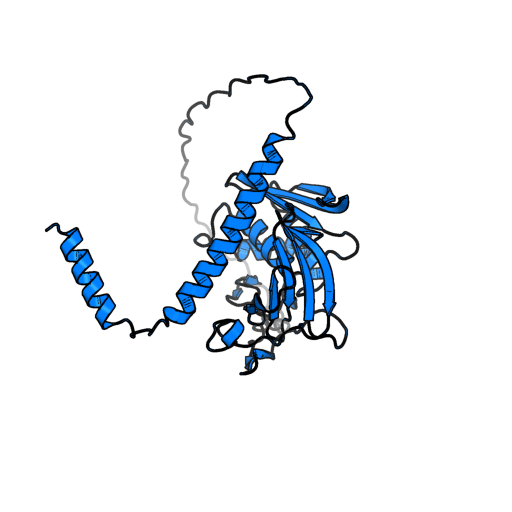44 10.580 1.00 93.25 196 VAL A C 1
ATOM 1396 O O . VAL A 1 196 ? -1.517 -15.203 11.699 1.00 93.25 196 VAL A O 1
ATOM 1399 N N . LEU A 1 197 ? -1.205 -14.099 9.768 1.00 95.50 197 LEU A N 1
ATOM 1400 C CA . LEU A 1 197 ? -2.128 -13.023 10.100 1.00 95.50 197 LEU A CA 1
ATOM 1401 C C . LEU A 1 197 ? -3.575 -13.485 9.881 1.00 95.50 197 LEU A C 1
ATOM 1403 O O . LEU A 1 197 ? -3.872 -14.161 8.891 1.00 95.50 197 LEU A O 1
ATOM 1407 N N . PRO A 1 198 ? -4.503 -13.112 10.777 1.00 97.25 198 PRO A N 1
ATOM 1408 C CA . PRO A 1 198 ? -5.904 -13.455 10.607 1.00 97.25 198 PRO A CA 1
ATOM 1409 C C . PRO A 1 198 ? -6.493 -12.767 9.369 1.00 97.25 198 PRO A C 1
ATOM 1411 O O . PRO A 1 198 ? -6.231 -11.598 9.095 1.00 97.25 198 PRO A O 1
ATOM 1414 N N . THR A 1 199 ? -7.337 -13.501 8.644 1.00 97.56 199 THR A N 1
ATOM 1415 C CA . THR A 1 199 ? -8.098 -12.997 7.486 1.00 97.56 199 THR A CA 1
ATOM 1416 C C . THR A 1 199 ? -9.518 -12.549 7.853 1.00 97.56 199 THR A C 1
ATOM 1418 O O . THR A 1 199 ? -10.280 -12.116 6.993 1.00 97.56 199 THR A O 1
ATOM 1421 N N . ASP A 1 200 ? -9.877 -12.619 9.137 1.00 98.31 200 ASP A N 1
ATOM 1422 C CA . ASP A 1 200 ? -11.056 -11.955 9.688 1.00 98.31 200 ASP A CA 1
ATOM 1423 C C . ASP A 1 200 ? -10.694 -10.524 10.110 1.00 98.31 200 ASP A C 1
ATOM 1425 O O . ASP A 1 200 ? -9.703 -10.309 10.811 1.00 98.31 200 ASP A O 1
ATOM 1429 N N . GLY A 1 201 ? -11.500 -9.543 9.696 1.00 98.25 201 GLY A N 1
ATOM 1430 C CA . GLY A 1 201 ? -11.207 -8.127 9.933 1.00 98.25 201 GLY A CA 1
ATOM 1431 C C . GLY A 1 201 ? -11.188 -7.733 11.411 1.00 98.25 201 GLY A C 1
ATOM 1432 O O . GLY A 1 201 ? -10.340 -6.943 11.816 1.00 98.25 201 GLY A O 1
ATOM 1433 N N . ALA A 1 202 ? -12.072 -8.302 12.239 1.00 98.56 202 ALA A N 1
ATOM 1434 C CA . ALA A 1 202 ? -12.118 -7.985 13.667 1.00 98.56 202 ALA A CA 1
ATOM 1435 C C . ALA A 1 202 ? -10.941 -8.613 14.421 1.00 98.56 202 ALA A C 1
ATOM 1437 O O . ALA A 1 202 ? -10.325 -7.966 15.268 1.00 98.56 202 ALA A O 1
ATOM 1438 N N . ALA A 1 203 ? -10.585 -9.852 14.080 1.00 98.31 203 ALA A N 1
ATOM 1439 C CA . ALA A 1 203 ? -9.389 -10.490 14.613 1.00 98.31 203 ALA A CA 1
ATOM 1440 C C . ALA A 1 203 ? -8.112 -9.735 14.205 1.00 98.31 203 ALA A C 1
ATOM 1442 O O . ALA A 1 203 ? -7.230 -9.530 15.041 1.00 98.31 203 ALA A O 1
ATOM 1443 N N . LEU A 1 204 ? -8.016 -9.280 12.949 1.00 98.56 204 LEU A N 1
ATOM 1444 C CA . LEU A 1 204 ? -6.867 -8.507 12.479 1.00 98.56 204 LEU A CA 1
ATOM 1445 C C . LEU A 1 204 ? -6.770 -7.139 13.155 1.00 98.56 204 LEU A C 1
ATOM 1447 O O . LEU A 1 204 ? -5.677 -6.745 13.548 1.00 98.56 204 LEU A O 1
ATOM 1451 N N . GLU A 1 205 ? -7.887 -6.439 13.356 1.00 98.56 205 GLU A N 1
ATOM 1452 C CA . GLU A 1 205 ? -7.915 -5.171 14.096 1.00 98.56 205 GLU A CA 1
ATOM 1453 C C . GLU A 1 205 ? -7.380 -5.335 15.526 1.00 98.56 205 GLU A C 1
ATOM 1455 O O . GLU A 1 205 ? -6.505 -4.574 15.953 1.00 98.56 205 GLU A O 1
ATOM 1460 N N . ALA A 1 206 ? -7.801 -6.397 16.220 1.00 98.44 206 ALA A N 1
ATOM 1461 C CA . ALA A 1 206 ? -7.313 -6.708 17.558 1.00 98.44 206 ALA A CA 1
ATOM 1462 C C . ALA A 1 206 ? -5.800 -6.991 17.570 1.00 98.44 206 ALA A C 1
ATOM 1464 O O . ALA A 1 206 ? -5.087 -6.499 18.451 1.00 98.44 206 ALA A O 1
ATOM 1465 N N . VAL A 1 207 ? -5.291 -7.732 16.575 1.00 98.38 207 VAL A N 1
ATOM 1466 C CA . VAL A 1 207 ? -3.847 -7.952 16.394 1.00 98.38 207 VAL A CA 1
ATOM 1467 C C . VAL A 1 207 ? -3.124 -6.627 16.159 1.00 98.38 207 VAL A C 1
ATOM 1469 O O . VAL A 1 207 ? -2.116 -6.366 16.815 1.00 98.38 207 VAL A O 1
ATOM 1472 N N . LEU A 1 208 ? -3.626 -5.760 15.275 1.00 98.19 208 LEU A N 1
ATOM 1473 C CA . LEU A 1 208 ? -3.005 -4.465 14.983 1.00 98.19 208 LEU A CA 1
ATOM 1474 C C . LEU A 1 208 ? -2.915 -3.592 16.238 1.00 98.19 208 LEU A C 1
ATOM 1476 O O . LEU A 1 208 ? -1.841 -3.067 16.531 1.00 98.19 208 LEU A O 1
ATOM 1480 N N . ARG A 1 209 ? -3.989 -3.516 17.034 1.00 98.12 209 ARG A N 1
ATOM 1481 C CA . ARG A 1 209 ? -3.986 -2.786 18.312 1.00 98.12 209 ARG A CA 1
ATOM 1482 C C . ARG A 1 209 ? -3.011 -3.361 19.325 1.00 98.12 209 ARG A C 1
ATOM 1484 O O . ARG A 1 209 ? -2.246 -2.608 19.922 1.00 98.12 209 ARG A O 1
ATOM 1491 N N . ALA A 1 210 ? -3.001 -4.681 19.504 1.00 97.88 210 ALA A N 1
ATOM 1492 C CA . ALA A 1 210 ? -2.063 -5.341 20.411 1.00 97.88 210 ALA A CA 1
ATOM 1493 C C . ALA A 1 210 ? -0.598 -5.127 19.986 1.00 97.88 210 ALA A C 1
ATOM 1495 O O . ALA A 1 210 ? 0.311 -5.130 20.819 1.00 97.88 210 ALA A O 1
ATOM 1496 N N . SER A 1 211 ? -0.371 -4.919 18.688 1.00 97.56 211 SER A N 1
ATOM 1497 C CA . SER A 1 211 ? 0.952 -4.723 18.096 1.00 97.56 211 SER A CA 1
ATOM 1498 C C . SER A 1 211 ? 1.496 -3.306 18.262 1.00 97.56 211 SER A C 1
ATOM 1500 O O . SER A 1 211 ? 2.718 -3.122 18.173 1.00 97.56 211 SER A O 1
ATOM 1502 N N . LEU A 1 212 ? 0.634 -2.324 18.554 1.00 96.81 212 LEU A N 1
ATOM 1503 C CA . LEU A 1 212 ? 1.034 -0.932 18.738 1.00 96.81 212 LEU A CA 1
ATOM 1504 C C . LEU A 1 212 ? 2.098 -0.786 19.829 1.00 96.81 212 LEU A C 1
ATOM 1506 O O . LEU A 1 212 ? 2.122 -1.496 20.837 1.00 96.81 212 LEU A O 1
ATOM 1510 N N . GLN A 1 213 ? 2.997 0.166 19.603 1.00 92.81 213 GLN A N 1
ATOM 1511 C CA . GLN A 1 213 ? 3.989 0.603 20.576 1.00 92.81 213 GLN A CA 1
ATOM 1512 C C . GLN A 1 213 ? 3.639 2.049 20.959 1.00 92.81 213 GLN A C 1
ATOM 1514 O O . GLN A 1 213 ? 3.586 2.909 20.070 1.00 92.81 213 GLN A O 1
ATOM 1519 N N . PRO A 1 214 ? 3.343 2.343 22.240 1.00 89.06 214 PRO A N 1
ATOM 1520 C CA . PRO A 1 214 ? 2.874 3.667 22.654 1.00 89.06 214 PRO A CA 1
ATOM 1521 C C . PRO A 1 214 ? 3.842 4.803 22.294 1.00 89.06 214 PRO A C 1
ATOM 1523 O O . PRO A 1 214 ? 3.410 5.889 21.914 1.00 89.06 214 PRO A O 1
ATOM 1526 N N . ASP A 1 215 ? 5.142 4.528 22.359 1.00 90.88 215 ASP A N 1
ATOM 1527 C CA . ASP A 1 215 ? 6.260 5.442 22.119 1.00 90.88 215 ASP A CA 1
ATOM 1528 C C . ASP A 1 215 ? 6.687 5.550 20.645 1.00 90.88 215 ASP A C 1
ATOM 1530 O O . ASP A 1 215 ? 7.520 6.392 20.304 1.00 90.88 215 ASP A O 1
ATOM 1534 N N . ARG A 1 216 ? 6.101 4.741 19.753 1.00 89.38 216 ARG A N 1
ATOM 1535 C CA . ARG A 1 216 ? 6.396 4.751 18.316 1.00 89.38 216 ARG A CA 1
ATOM 1536 C C . ARG A 1 216 ? 5.260 5.383 17.514 1.00 89.38 216 ARG A C 1
ATOM 1538 O O . ARG A 1 216 ? 4.086 5.087 17.742 1.00 89.38 216 ARG A O 1
ATOM 1545 N N . GLY A 1 217 ? 5.624 6.186 16.515 1.00 88.56 217 GLY A N 1
ATOM 1546 C CA . GLY A 1 217 ? 4.673 6.883 15.644 1.00 88.56 217 GLY A CA 1
ATOM 1547 C C . GLY A 1 217 ? 4.060 8.124 16.300 1.00 88.56 217 GLY A C 1
ATOM 1548 O O . GLY A 1 217 ? 4.337 8.434 17.457 1.00 88.56 217 GLY A O 1
ATOM 1549 N N . ALA A 1 218 ? 3.239 8.847 15.544 1.00 90.50 218 ALA A N 1
ATOM 1550 C CA . ALA A 1 218 ? 2.515 10.027 16.011 1.00 90.50 218 ALA A CA 1
ATOM 1551 C C . ALA A 1 218 ? 1.004 9.753 16.050 1.00 90.50 218 ALA A C 1
ATOM 1553 O O . ALA A 1 218 ? 0.529 8.827 15.397 1.00 90.50 218 ALA A O 1
ATOM 1554 N N . GLY A 1 219 ? 0.268 10.573 16.802 1.00 94.75 219 GLY A N 1
ATOM 1555 C CA . GLY A 1 219 ? -1.187 10.475 16.913 1.00 94.75 219 GLY A CA 1
ATOM 1556 C C . GLY A 1 219 ? -1.680 9.510 17.994 1.00 94.75 219 GLY A C 1
ATOM 1557 O O . GLY A 1 219 ? -0.917 8.997 18.816 1.00 94.75 219 GLY A O 1
ATOM 1558 N N . SER A 1 220 ? -2.994 9.330 18.002 1.00 96.44 220 SER A N 1
ATOM 1559 C CA . SER A 1 220 ? -3.736 8.365 18.805 1.00 96.44 220 SER A CA 1
ATOM 1560 C C . SER A 1 220 ? -3.493 6.927 18.337 1.00 96.44 220 SER A C 1
ATOM 1562 O O . SER A 1 220 ? -2.952 6.687 17.258 1.00 96.44 220 SER A O 1
ATOM 1564 N N . ASP A 1 221 ? -3.925 5.952 19.134 1.00 97.56 221 ASP A N 1
ATOM 1565 C CA . ASP A 1 221 ? -3.852 4.544 18.736 1.00 97.56 221 ASP A CA 1
ATOM 1566 C C . ASP A 1 221 ? -4.668 4.263 17.464 1.00 97.56 221 ASP A C 1
ATOM 1568 O O . ASP A 1 221 ? -4.234 3.477 16.627 1.00 97.56 221 ASP A O 1
ATOM 1572 N N . ASP A 1 222 ? -5.798 4.951 17.274 1.00 98.06 222 ASP A N 1
ATOM 1573 C CA . ASP A 1 222 ? -6.622 4.842 16.064 1.00 98.06 222 ASP A CA 1
ATOM 1574 C C . ASP A 1 222 ? -5.876 5.349 14.822 1.00 98.06 222 ASP A C 1
ATOM 1576 O O . ASP A 1 222 ? -5.873 4.668 13.796 1.00 98.06 222 ASP A O 1
ATOM 1580 N N . ASP A 1 223 ? -5.158 6.476 14.937 1.00 97.69 223 ASP A N 1
ATOM 1581 C CA . ASP A 1 223 ? -4.318 7.000 13.849 1.00 97.69 223 ASP A CA 1
ATOM 1582 C C . ASP A 1 223 ? -3.262 5.970 13.433 1.00 97.69 223 ASP A C 1
ATOM 1584 O O . ASP A 1 223 ? -3.031 5.734 12.248 1.00 97.69 223 ASP A O 1
ATOM 1588 N N . LYS A 1 224 ? -2.637 5.317 14.420 1.00 97.44 224 LYS A N 1
ATOM 1589 C CA . LYS A 1 224 ? -1.599 4.308 14.185 1.00 97.44 224 LYS A CA 1
ATOM 1590 C C . LYS A 1 224 ? -2.162 3.032 13.557 1.00 97.44 224 LYS A C 1
ATOM 1592 O O . LYS A 1 224 ? -1.482 2.437 12.724 1.00 97.44 224 LYS A O 1
ATOM 1597 N N . VAL A 1 225 ? -3.376 2.606 13.926 1.00 98.00 225 VAL A N 1
ATOM 1598 C CA . VAL A 1 225 ? -4.045 1.462 13.277 1.00 98.00 225 VAL A CA 1
ATOM 1599 C C . VAL A 1 225 ? -4.369 1.792 11.824 1.00 98.00 225 VAL A C 1
ATOM 1601 O O . VAL A 1 225 ? -4.036 1.000 10.944 1.00 98.00 225 VAL A O 1
ATOM 1604 N N . VAL A 1 226 ? -4.968 2.958 11.553 1.00 98.00 226 VAL A N 1
ATOM 1605 C CA . VAL A 1 226 ? -5.291 3.384 10.181 1.00 98.00 226 VAL A CA 1
ATOM 1606 C C . VAL A 1 226 ? -4.026 3.482 9.332 1.00 98.00 226 VAL A C 1
ATOM 1608 O O . VAL A 1 226 ? -4.015 3.000 8.201 1.00 98.00 226 VAL A O 1
ATOM 1611 N N . GLU A 1 227 ? -2.936 4.017 9.886 1.00 96.56 227 GLU A N 1
ATOM 1612 C CA . GLU A 1 227 ? -1.656 4.087 9.182 1.00 96.56 227 GLU A CA 1
ATOM 1613 C C . GLU A 1 227 ? -1.052 2.707 8.909 1.00 96.56 227 GLU A C 1
ATOM 1615 O O . GLU A 1 227 ? -0.542 2.459 7.816 1.00 96.56 227 GLU A O 1
ATOM 1620 N N . ALA A 1 228 ? -1.136 1.781 9.868 1.00 96.81 228 ALA A N 1
ATOM 1621 C CA . ALA A 1 228 ? -0.675 0.411 9.672 1.00 96.81 228 ALA A CA 1
ATOM 1622 C C . ALA A 1 228 ? -1.471 -0.299 8.565 1.00 96.81 228 ALA A C 1
ATOM 1624 O O . ALA A 1 228 ? -0.879 -0.981 7.728 1.00 96.81 228 ALA A O 1
ATOM 1625 N N . VAL A 1 229 ? -2.795 -0.105 8.525 1.00 97.38 229 VAL A N 1
ATOM 1626 C CA . VAL A 1 229 ? -3.649 -0.633 7.452 1.00 97.38 229 VAL A CA 1
ATOM 1627 C C . VAL A 1 229 ? -3.286 -0.003 6.108 1.00 97.38 229 VAL A C 1
ATOM 1629 O O . VAL A 1 229 ? -3.079 -0.737 5.145 1.00 97.38 229 VAL A O 1
ATOM 1632 N N . ARG A 1 230 ? -3.169 1.330 6.035 1.00 96.69 230 ARG A N 1
ATOM 1633 C CA . ARG A 1 230 ? -2.779 2.041 4.809 1.00 96.69 230 ARG A CA 1
ATOM 1634 C C . ARG A 1 230 ? -1.443 1.525 4.282 1.00 96.69 230 ARG A C 1
ATOM 1636 O O . ARG A 1 230 ? -1.371 1.089 3.141 1.00 96.69 230 ARG A O 1
ATOM 1643 N N . SER A 1 231 ? -0.422 1.476 5.139 1.00 95.00 231 SER A N 1
ATOM 1644 C CA . SER A 1 231 ? 0.910 0.990 4.772 1.00 95.00 231 SER A CA 1
ATOM 1645 C C . SER A 1 231 ? 0.901 -0.464 4.304 1.00 95.00 231 SER A C 1
ATOM 1647 O O . SER A 1 231 ? 1.663 -0.811 3.404 1.00 95.00 231 SER A O 1
ATOM 1649 N N . ALA A 1 232 ? 0.054 -1.320 4.887 1.00 95.06 232 ALA A N 1
ATOM 1650 C CA . ALA A 1 232 ? -0.123 -2.679 4.397 1.00 95.06 232 ALA A CA 1
ATOM 1651 C C . ALA A 1 232 ? -0.755 -2.669 3.000 1.00 95.06 232 ALA A C 1
ATOM 1653 O O . ALA A 1 232 ? -0.186 -3.247 2.081 1.00 95.06 232 ALA A O 1
ATOM 1654 N N . LEU A 1 233 ? -1.889 -1.989 2.813 1.00 95.56 233 LEU A N 1
ATOM 1655 C CA . LEU A 1 233 ? -2.612 -1.957 1.537 1.00 95.56 233 LEU A CA 1
ATOM 1656 C C . LEU A 1 233 ? -1.812 -1.302 0.397 1.00 95.56 233 LEU A C 1
ATOM 1658 O O . LEU A 1 233 ? -1.934 -1.742 -0.744 1.00 95.56 233 LEU A O 1
ATOM 1662 N N . ASP A 1 234 ? -0.940 -0.337 0.701 1.00 93.94 234 ASP A N 1
ATOM 1663 C CA . ASP A 1 234 ? 0.003 0.270 -0.254 1.00 93.94 234 ASP A CA 1
ATOM 1664 C C . ASP A 1 234 ? 1.094 -0.715 -0.728 1.00 93.94 234 ASP A C 1
ATOM 1666 O O . ASP A 1 234 ? 1.768 -0.468 -1.726 1.00 93.94 234 ASP A O 1
ATOM 1670 N N . ARG A 1 235 ? 1.278 -1.861 -0.050 1.00 85.88 235 ARG A N 1
ATOM 1671 C CA . ARG A 1 235 ? 2.104 -2.982 -0.550 1.00 85.88 235 ARG A CA 1
ATOM 1672 C C . ARG A 1 235 ? 1.357 -3.863 -1.557 1.00 85.88 235 ARG A C 1
ATOM 1674 O O . ARG A 1 235 ? 1.841 -4.938 -1.900 1.00 85.88 235 ARG A O 1
ATOM 1681 N N . GLU A 1 236 ? 0.193 -3.409 -2.014 1.00 80.69 236 GLU A N 1
ATOM 1682 C CA . GLU A 1 236 ? -0.590 -3.907 -3.145 1.00 80.69 236 GLU A CA 1
ATOM 1683 C C . GLU A 1 236 ? -0.568 -5.441 -3.306 1.00 80.69 236 GLU A C 1
ATOM 1685 O O . GLU A 1 236 ? -0.842 -6.177 -2.353 1.00 80.69 236 GLU A O 1
ATOM 1690 N N . GLY A 1 237 ? -0.295 -5.966 -4.503 1.00 85.69 237 GLY A N 1
ATOM 1691 C CA . GLY A 1 237 ? -0.395 -7.394 -4.813 1.00 85.69 237 GLY A CA 1
ATOM 1692 C C . GLY A 1 237 ? 0.591 -8.313 -4.091 1.00 85.69 237 GLY A C 1
ATOM 1693 O O . GLY A 1 237 ? 0.599 -9.503 -4.384 1.00 85.69 237 GLY A O 1
ATOM 1694 N N . LEU A 1 238 ? 1.376 -7.816 -3.128 1.00 92.69 238 LEU A N 1
ATOM 1695 C CA . LEU A 1 238 ? 2.260 -8.625 -2.279 1.00 92.69 238 LEU A CA 1
ATOM 1696 C C . LEU A 1 238 ? 1.532 -9.305 -1.108 1.00 92.69 238 LEU A C 1
ATOM 1698 O O . LEU A 1 238 ? 2.158 -9.977 -0.286 1.00 92.69 238 LEU A O 1
ATOM 1702 N N . MET A 1 239 ? 0.213 -9.131 -1.010 1.00 92.25 239 MET A N 1
ATOM 1703 C CA . MET A 1 239 ? -0.653 -9.837 -0.065 1.00 92.25 239 MET A CA 1
ATOM 1704 C C . MET A 1 239 ? -1.745 -10.611 -0.797 1.00 92.25 239 MET A C 1
ATOM 1706 O O . MET A 1 239 ? -2.193 -10.213 -1.873 1.00 92.25 239 MET A O 1
ATOM 1710 N N . THR A 1 240 ? -2.220 -11.700 -0.191 1.00 93.69 240 THR A N 1
ATOM 1711 C CA . THR A 1 240 ? -3.349 -12.470 -0.730 1.00 93.69 240 THR A CA 1
ATOM 1712 C C . THR A 1 240 ? -4.636 -11.631 -0.730 1.00 93.69 240 THR A C 1
ATOM 1714 O O . THR A 1 240 ? -4.785 -10.745 0.117 1.00 93.69 240 THR A O 1
ATOM 1717 N N . PRO A 1 241 ? -5.606 -11.912 -1.624 1.00 94.44 241 PRO A N 1
ATOM 1718 C CA . PRO A 1 241 ? -6.885 -11.196 -1.639 1.00 94.44 241 PRO A CA 1
ATOM 1719 C C . PRO A 1 241 ? -7.599 -11.198 -0.281 1.00 94.44 241 PRO A C 1
ATOM 1721 O O . PRO A 1 241 ? -8.012 -10.146 0.193 1.00 94.44 241 PRO A O 1
ATOM 1724 N N . ALA A 1 242 ? -7.642 -12.352 0.395 1.00 95.62 242 ALA A N 1
ATOM 1725 C CA . ALA A 1 242 ? -8.289 -12.486 1.700 1.00 95.62 242 ALA A CA 1
ATOM 1726 C C . ALA A 1 242 ? -7.649 -11.596 2.780 1.00 95.62 242 ALA A C 1
ATOM 1728 O O . ALA A 1 242 ? -8.357 -11.022 3.602 1.00 95.62 242 ALA A O 1
ATOM 1729 N N . LEU A 1 243 ? -6.319 -11.453 2.776 1.00 96.06 243 LEU A N 1
ATOM 1730 C CA . LEU A 1 243 ? -5.637 -10.589 3.736 1.00 96.06 243 LEU A CA 1
ATOM 1731 C C . LEU A 1 243 ? -5.860 -9.103 3.417 1.00 96.06 243 LEU A C 1
ATOM 1733 O O . LEU A 1 243 ? -6.062 -8.313 4.335 1.00 96.06 243 LEU A O 1
ATOM 1737 N N . ARG A 1 244 ? -5.896 -8.714 2.133 1.00 95.94 244 ARG A N 1
ATOM 1738 C CA . ARG A 1 244 ? -6.259 -7.340 1.734 1.00 95.94 244 ARG A CA 1
ATOM 1739 C C . ARG A 1 244 ? -7.671 -6.974 2.192 1.00 95.94 244 ARG A C 1
ATOM 1741 O O . ARG A 1 244 ? -7.872 -5.901 2.757 1.00 95.94 244 ARG A O 1
ATOM 1748 N N . ASP A 1 245 ? -8.627 -7.883 2.008 1.00 97.19 245 ASP A N 1
ATOM 1749 C CA . ASP A 1 245 ? -9.999 -7.697 2.486 1.00 97.19 245 ASP A CA 1
ATOM 1750 C C . ASP A 1 245 ? -10.066 -7.576 4.011 1.00 97.19 245 ASP A C 1
ATOM 1752 O O . ASP A 1 245 ? -10.776 -6.712 4.527 1.00 97.19 245 ASP A O 1
ATOM 1756 N N . ALA A 1 246 ? -9.285 -8.384 4.733 1.00 98.12 246 ALA A N 1
ATOM 1757 C CA . ALA A 1 246 ? -9.190 -8.311 6.185 1.00 98.12 246 ALA A CA 1
ATOM 1758 C C . ALA A 1 246 ? -8.643 -6.960 6.661 1.00 98.12 246 ALA A C 1
ATOM 1760 O O . ALA A 1 246 ? -9.209 -6.370 7.577 1.00 98.12 246 ALA A O 1
ATOM 1761 N N . TYR A 1 247 ? -7.588 -6.438 6.025 1.00 98.00 247 TYR A N 1
ATOM 1762 C CA . TYR A 1 247 ? -7.033 -5.118 6.338 1.00 98.00 247 TYR A CA 1
ATOM 1763 C C . TYR A 1 247 ? -8.060 -4.006 6.122 1.00 98.00 247 TYR A C 1
ATOM 1765 O O . TYR A 1 247 ? -8.239 -3.154 6.992 1.00 98.00 247 TYR A O 1
ATOM 1773 N N . TRP A 1 248 ? -8.784 -4.038 5.002 1.00 98.25 248 TRP A N 1
ATOM 1774 C CA . TRP A 1 248 ? -9.844 -3.067 4.746 1.00 98.25 248 TRP A CA 1
ATOM 1775 C C . TRP A 1 248 ? -10.967 -3.147 5.788 1.00 98.25 248 TRP A C 1
ATOM 1777 O O . TRP A 1 248 ? -11.387 -2.128 6.338 1.00 98.25 248 TRP A O 1
ATOM 1787 N N . ALA A 1 249 ? -11.424 -4.361 6.109 1.00 98.44 249 ALA A N 1
ATOM 1788 C CA . ALA A 1 249 ? -12.434 -4.587 7.137 1.00 98.44 249 ALA A CA 1
ATOM 1789 C C . ALA A 1 249 ? -11.952 -4.148 8.532 1.00 98.44 249 ALA A C 1
ATOM 1791 O O . ALA A 1 249 ? -12.733 -3.576 9.285 1.00 98.44 249 ALA A O 1
ATOM 1792 N N . ALA A 1 250 ? -10.673 -4.352 8.858 1.00 98.62 250 ALA A N 1
ATOM 1793 C CA . ALA A 1 250 ? -10.070 -3.894 10.106 1.00 98.62 250 ALA A CA 1
ATOM 1794 C C . ALA A 1 250 ? -10.081 -2.362 10.212 1.00 98.62 250 ALA A C 1
ATOM 1796 O O . ALA A 1 250 ? -10.503 -1.828 11.235 1.00 98.62 250 ALA A O 1
ATOM 1797 N N . ALA A 1 251 ? -9.702 -1.638 9.151 1.00 98.38 251 ALA A N 1
ATOM 1798 C CA . ALA A 1 251 ? -9.804 -0.177 9.157 1.00 98.38 251 ALA A CA 1
ATOM 1799 C C . ALA A 1 251 ? -11.255 0.300 9.301 1.00 98.38 251 ALA A C 1
ATOM 1801 O O . ALA A 1 251 ? -11.506 1.254 10.031 1.00 98.38 251 ALA A O 1
ATOM 1802 N N . ALA A 1 252 ? -12.223 -0.381 8.681 1.00 98.44 252 ALA A N 1
ATOM 1803 C CA . ALA A 1 252 ? -13.640 -0.036 8.808 1.00 98.44 252 ALA A CA 1
ATOM 1804 C C . ALA A 1 252 ? -14.183 -0.128 10.251 1.00 98.44 252 ALA A C 1
ATOM 1806 O O . ALA A 1 252 ? -15.212 0.477 10.553 1.00 98.44 252 ALA A O 1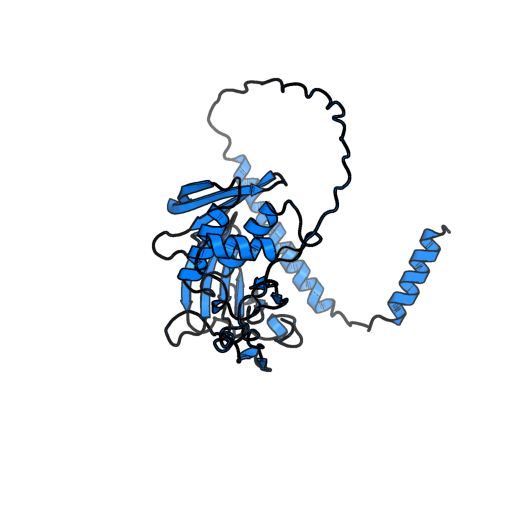
ATOM 1807 N N . LEU A 1 253 ? -13.512 -0.874 11.138 1.00 98.62 253 LEU A N 1
ATOM 1808 C CA . LEU A 1 253 ? -13.876 -1.009 12.553 1.00 98.62 253 LEU A CA 1
ATOM 1809 C C . LEU A 1 253 ? -13.302 0.107 13.438 1.00 98.62 253 LEU A C 1
ATOM 1811 O O . LEU A 1 253 ? -13.746 0.265 14.578 1.00 98.62 253 LEU A O 1
ATOM 1815 N N . VAL A 1 254 ? -12.339 0.888 12.940 1.00 98.50 254 VAL A N 1
ATOM 1816 C CA . VAL A 1 254 ? -11.711 1.960 13.718 1.00 98.50 254 VAL A CA 1
ATOM 1817 C C . VAL A 1 254 ? -12.707 3.112 13.936 1.00 98.50 254 VAL A C 1
ATOM 1819 O O . VAL A 1 254 ? -13.334 3.583 12.980 1.00 98.50 254 VAL A O 1
ATOM 1822 N N . PRO A 1 255 ? -12.866 3.621 15.174 1.00 98.38 255 PRO A N 1
ATOM 1823 C CA . PRO A 1 255 ? -13.743 4.755 15.448 1.00 98.38 255 PRO A CA 1
ATOM 1824 C C . PRO A 1 255 ? -13.442 5.976 14.570 1.00 98.38 255 PRO A C 1
ATOM 1826 O O . PRO A 1 255 ? -12.302 6.409 14.437 1.00 98.38 255 PRO A O 1
ATOM 1829 N N . GLY A 1 256 ? -14.489 6.561 13.984 1.00 97.56 256 GLY A N 1
ATOM 1830 C CA . GLY A 1 256 ? -14.375 7.731 13.105 1.00 97.56 256 GLY A CA 1
ATOM 1831 C C . GLY A 1 256 ? -14.114 7.399 11.635 1.00 97.56 256 GLY A C 1
ATOM 1832 O O . GLY A 1 256 ? -14.310 8.272 10.788 1.00 97.56 256 GLY A O 1
ATOM 1833 N N . VAL A 1 257 ? -13.760 6.153 11.308 1.00 98.69 257 VAL A N 1
ATOM 1834 C CA . VAL A 1 257 ? -13.697 5.698 9.918 1.00 98.69 257 VAL A CA 1
ATOM 1835 C C . VAL A 1 257 ? -15.104 5.613 9.335 1.00 98.69 257 VAL A C 1
ATOM 1837 O O . VAL A 1 257 ? -16.056 5.164 9.978 1.00 98.69 257 VAL A O 1
ATOM 1840 N N . ARG A 1 258 ? -15.247 6.063 8.088 1.00 98.62 258 ARG A N 1
ATOM 1841 C CA . ARG A 1 258 ? -16.478 5.923 7.306 1.00 98.62 258 ARG A CA 1
ATOM 1842 C C . ARG A 1 258 ? -16.161 5.209 6.009 1.00 98.62 258 ARG A C 1
ATOM 1844 O O . ARG A 1 258 ? -15.241 5.611 5.307 1.00 98.62 258 ARG A O 1
ATOM 1851 N N . VAL A 1 259 ? -16.958 4.194 5.696 1.00 98.50 259 VAL A N 1
ATOM 1852 C CA . VAL A 1 259 ? -16.846 3.410 4.466 1.00 98.50 259 VAL A CA 1
ATOM 1853 C C . VAL A 1 259 ? -18.158 3.515 3.701 1.00 98.50 259 VAL A C 1
ATOM 1855 O O . VAL A 1 259 ? -19.226 3.242 4.254 1.00 98.50 259 VAL A O 1
ATOM 1858 N N . VAL A 1 260 ? -18.095 3.975 2.454 1.00 98.50 260 VAL A N 1
ATOM 1859 C CA . VAL A 1 260 ? -19.267 4.178 1.591 1.00 98.50 260 VAL A CA 1
ATOM 1860 C C . VAL A 1 260 ? -18.953 3.797 0.149 1.00 98.50 260 VAL A C 1
ATOM 1862 O O . VAL A 1 260 ? -17.805 3.854 -0.278 1.00 98.50 260 VAL A O 1
ATOM 1865 N N . ALA A 1 261 ? -19.976 3.458 -0.634 1.00 98.38 261 ALA A N 1
ATOM 1866 C CA . ALA A 1 261 ? -19.822 3.393 -2.084 1.00 98.38 261 ALA A CA 1
ATOM 1867 C C . ALA A 1 261 ? -19.521 4.796 -2.640 1.00 98.38 261 ALA A C 1
ATOM 1869 O O . ALA A 1 261 ? -20.139 5.778 -2.220 1.00 98.38 261 ALA A O 1
ATOM 1870 N N . GLY A 1 262 ? -18.595 4.881 -3.588 1.00 98.19 262 GLY A N 1
ATOM 1871 C CA . GLY A 1 262 ? -18.190 6.137 -4.206 1.00 98.19 262 GLY A CA 1
ATOM 1872 C C . GLY A 1 262 ? -17.280 5.906 -5.403 1.00 98.19 262 GLY A C 1
ATOM 1873 O O . GLY A 1 262 ? -17.351 4.865 -6.054 1.00 98.19 262 GLY A O 1
ATOM 1874 N N . GLU A 1 263 ? -16.440 6.889 -5.694 1.00 98.25 263 GLU A N 1
ATOM 1875 C CA . GLU A 1 263 ? -15.514 6.869 -6.823 1.00 98.25 263 GLU A CA 1
ATOM 1876 C C . GLU A 1 263 ? -14.158 7.434 -6.390 1.00 98.25 263 GLU A C 1
ATOM 1878 O O . GLU A 1 263 ? -14.076 8.209 -5.433 1.00 98.25 263 GLU A O 1
ATOM 1883 N N . ASP A 1 264 ? -13.096 7.045 -7.089 1.00 98.00 264 ASP A N 1
ATOM 1884 C CA . ASP A 1 264 ? -11.799 7.713 -6.978 1.00 98.00 264 ASP A CA 1
ATOM 1885 C C . ASP A 1 264 ? -11.776 9.044 -7.751 1.00 98.00 264 ASP A C 1
ATOM 1887 O O . ASP A 1 264 ? -12.745 9.430 -8.410 1.00 98.00 264 ASP A O 1
ATOM 1891 N N . ALA A 1 265 ? -10.647 9.757 -7.726 1.00 96.88 265 ALA A N 1
ATOM 1892 C CA . ALA A 1 265 ? -10.534 11.027 -8.448 1.00 96.88 265 ALA A CA 1
ATOM 1893 C C . ALA A 1 265 ? -10.590 10.903 -9.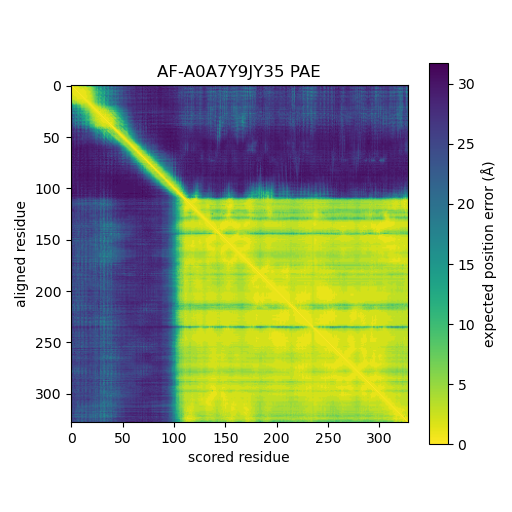993 1.00 96.88 265 ALA A C 1
ATOM 1895 O O . ALA A 1 265 ? -10.647 11.928 -10.673 1.00 96.88 265 ALA A O 1
ATOM 1896 N N . GLN A 1 266 ? -10.589 9.689 -10.564 1.00 96.50 266 GLN A N 1
ATOM 1897 C CA . GLN A 1 266 ? -10.812 9.446 -11.998 1.00 96.50 266 GLN A CA 1
ATOM 1898 C C . GLN A 1 266 ? -12.262 9.063 -12.331 1.00 96.50 266 GLN A C 1
ATOM 1900 O O . GLN A 1 266 ? -12.573 8.844 -13.504 1.00 96.50 266 GLN A O 1
ATOM 1905 N N . GLY A 1 267 ? -13.148 8.987 -11.333 1.00 97.50 267 GLY A N 1
ATOM 1906 C CA . GLY A 1 267 ? -14.530 8.542 -11.509 1.00 97.50 267 GLY A CA 1
ATOM 1907 C C . GLY A 1 267 ? -14.671 7.020 -11.618 1.00 97.50 267 GLY A C 1
ATOM 1908 O O . GLY A 1 267 ? -15.686 6.527 -12.110 1.00 97.50 267 GLY A O 1
ATOM 1909 N N . ARG A 1 268 ? -13.651 6.244 -11.220 1.00 97.88 268 ARG A N 1
ATOM 1910 C CA . ARG A 1 268 ? -13.743 4.779 -11.184 1.00 97.88 268 ARG A CA 1
ATOM 1911 C C . ARG A 1 268 ? -14.536 4.368 -9.944 1.00 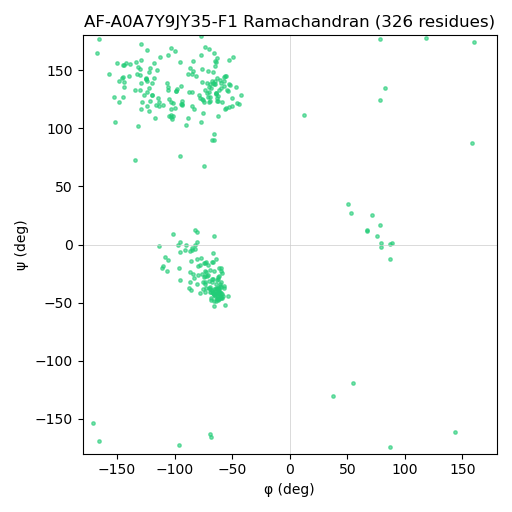97.88 268 ARG A C 1
ATOM 1913 O O . ARG A 1 268 ? -14.165 4.781 -8.844 1.00 97.88 268 ARG A O 1
ATOM 1920 N N . PRO A 1 269 ? -15.602 3.562 -10.092 1.00 98.12 269 PRO A N 1
ATOM 1921 C CA . PRO A 1 269 ? -16.434 3.168 -8.966 1.00 98.12 269 PRO A CA 1
ATOM 1922 C C . PRO A 1 269 ? -15.664 2.264 -8.008 1.00 98.12 269 PRO A C 1
ATOM 1924 O O . PRO A 1 269 ? -14.931 1.367 -8.424 1.00 98.12 269 PRO A O 1
ATOM 1927 N N . GLY A 1 270 ? -15.887 2.470 -6.717 1.00 98.12 270 GLY A N 1
ATOM 1928 C CA . GLY A 1 270 ? -15.239 1.706 -5.668 1.00 98.12 270 GLY A CA 1
ATOM 1929 C C . GLY A 1 270 ? -15.900 1.892 -4.312 1.00 98.12 270 GLY A C 1
ATOM 1930 O O . GLY A 1 270 ? -16.991 2.454 -4.175 1.00 98.12 270 GLY A O 1
ATOM 1931 N N . GLU A 1 271 ? -15.214 1.406 -3.291 1.00 98.50 271 GLU A N 1
ATOM 1932 C CA . GLU A 1 271 ? -15.551 1.671 -1.902 1.00 98.50 271 GLU A CA 1
ATOM 1933 C C . GLU A 1 271 ? -14.555 2.679 -1.334 1.00 98.50 271 GLU A C 1
ATOM 1935 O O . GLU A 1 271 ? -13.344 2.481 -1.425 1.00 98.50 271 GLU A O 1
ATOM 1940 N N . VAL A 1 272 ? -15.072 3.776 -0.790 1.00 98.69 272 VAL A N 1
ATOM 1941 C CA . VAL A 1 272 ? -14.300 4.904 -0.276 1.00 98.69 272 VAL A CA 1
ATOM 1942 C C . VAL A 1 272 ? -14.247 4.811 1.238 1.00 98.69 272 VAL A C 1
ATOM 1944 O O . VAL A 1 272 ? -15.285 4.825 1.902 1.00 98.69 272 VAL A O 1
ATOM 1947 N N . LEU A 1 273 ? -13.032 4.753 1.770 1.00 98.69 273 LEU A N 1
ATOM 1948 C CA . LEU A 1 273 ? -12.734 4.855 3.187 1.00 98.69 273 LEU A CA 1
ATOM 1949 C C . LEU A 1 273 ? -12.196 6.254 3.478 1.00 98.69 273 LEU A C 1
ATOM 1951 O O . LEU A 1 273 ? -11.188 6.662 2.905 1.00 98.69 273 LEU A O 1
ATOM 1955 N N . THR A 1 274 ? -12.849 6.972 4.390 1.00 98.62 274 THR A N 1
ATOM 1956 C CA . THR A 1 274 ? -12.390 8.278 4.882 1.00 98.62 274 THR A CA 1
ATOM 1957 C C . THR A 1 274 ? -12.151 8.248 6.384 1.00 98.62 274 THR A C 1
ATOM 1959 O O . THR A 1 274 ? -12.982 7.717 7.127 1.00 98.62 274 THR A O 1
ATOM 1962 N N . TYR A 1 275 ? -11.067 8.877 6.829 1.00 98.50 275 TYR A N 1
ATOM 1963 C CA . TYR A 1 275 ? -10.719 9.054 8.235 1.00 98.50 275 TYR A CA 1
ATOM 1964 C C . TYR A 1 275 ? -10.054 10.413 8.444 1.00 98.50 275 TYR A C 1
ATOM 1966 O O . TYR A 1 275 ? -9.186 10.797 7.667 1.00 98.50 275 TYR A O 1
ATOM 1974 N N . THR A 1 276 ? -10.434 11.140 9.491 1.00 98.38 276 THR A N 1
ATOM 1975 C CA . THR A 1 276 ? -9.722 12.358 9.896 1.00 98.38 276 THR A CA 1
ATOM 1976 C C . THR A 1 276 ? -8.867 12.031 11.105 1.00 98.38 276 THR A C 1
ATOM 1978 O O . THR A 1 276 ? -9.399 11.782 12.188 1.00 98.38 276 THR A O 1
ATOM 1981 N N . ALA A 1 277 ? -7.554 12.042 10.906 1.00 96.12 277 ALA A N 1
ATOM 1982 C CA . ALA A 1 277 ? -6.591 11.779 11.955 1.00 96.12 277 ALA A CA 1
ATOM 1983 C C . ALA A 1 277 ? -6.664 12.838 13.061 1.00 96.12 277 ALA A C 1
ATOM 1985 O O . ALA A 1 277 ? -7.117 13.966 12.841 1.00 96.12 277 ALA A O 1
ATOM 1986 N N . SER A 1 278 ? -6.149 12.526 14.251 1.00 95.62 278 SER A N 1
ATOM 1987 C CA . SER A 1 278 ? -6.111 13.482 15.374 1.00 95.62 278 SER A CA 1
ATO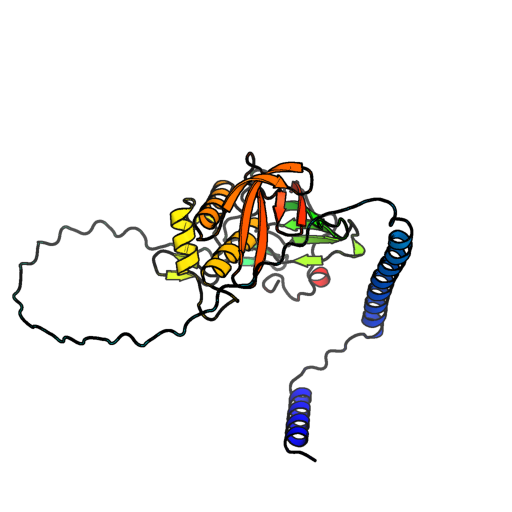M 1988 C C . SER A 1 278 ? -5.314 14.761 15.069 1.00 95.62 278 SER A C 1
ATOM 1990 O O . SER A 1 278 ? -5.518 15.796 15.707 1.00 95.62 278 SER A O 1
ATOM 1992 N N . THR A 1 279 ? -4.436 14.714 14.064 1.00 93.50 279 THR A N 1
ATOM 1993 C CA . THR A 1 279 ? -3.676 15.854 13.528 1.00 93.50 279 THR A CA 1
ATOM 1994 C C . THR A 1 279 ? -4.505 16.773 12.624 1.00 93.50 279 THR A C 1
ATOM 1996 O O . THR A 1 279 ? -4.052 17.868 12.292 1.00 93.50 279 THR A O 1
ATOM 1999 N N . GLY A 1 280 ? -5.705 16.345 12.224 1.00 95.69 280 GLY A N 1
ATOM 2000 C CA . GLY A 1 280 ? -6.554 16.995 11.227 1.00 95.69 280 GLY A CA 1
ATOM 2001 C C . GLY A 1 280 ? -6.264 16.577 9.782 1.00 95.69 280 GLY A C 1
ATOM 2002 O O . GLY A 1 280 ? -6.923 17.083 8.877 1.00 95.69 280 GLY A O 1
ATOM 2003 N N . GLU A 1 281 ? -5.301 15.680 9.550 1.00 95.75 281 GLU A N 1
ATOM 2004 C CA . GLU A 1 281 ? -5.046 15.101 8.226 1.00 95.75 281 GLU A CA 1
ATOM 2005 C C . GLU A 1 281 ? -6.207 14.194 7.803 1.00 95.75 281 GLU A C 1
ATOM 2007 O O . GLU A 1 281 ? -6.687 13.376 8.588 1.00 95.75 281 GLU A O 1
ATOM 2012 N N . GLU A 1 282 ? -6.660 14.331 6.559 1.00 97.00 282 GLU A N 1
ATOM 2013 C CA . GLU A 1 282 ? -7.678 13.455 5.987 1.00 97.00 282 GLU A CA 1
ATOM 2014 C C . GLU A 1 282 ? -7.014 12.305 5.224 1.00 97.00 282 GLU A C 1
ATOM 2016 O O . GLU A 1 282 ? -6.273 12.513 4.263 1.00 97.00 282 GLU A O 1
ATOM 2021 N N . VAL A 1 283 ? -7.306 11.080 5.647 1.00 97.38 283 VAL A N 1
ATOM 2022 C CA . VAL A 1 283 ? -6.945 9.851 4.949 1.00 97.38 283 VAL A CA 1
ATOM 2023 C C . VAL A 1 283 ? -8.124 9.445 4.079 1.00 97.38 283 VAL A C 1
ATOM 2025 O O . VAL A 1 283 ? -9.220 9.205 4.586 1.00 97.38 283 VAL A O 1
ATOM 2028 N N . VAL A 1 284 ? -7.884 9.341 2.772 1.00 98.19 284 VAL A N 1
ATOM 2029 C CA . VAL A 1 284 ? -8.859 8.857 1.790 1.00 98.19 284 VAL A CA 1
ATOM 2030 C C . VAL A 1 284 ? -8.254 7.682 1.043 1.00 98.19 284 VAL A C 1
ATOM 2032 O O . VAL A 1 284 ? -7.236 7.842 0.373 1.00 98.19 284 VAL A O 1
ATOM 2035 N N . LEU A 1 285 ? -8.883 6.515 1.141 1.00 98.50 285 LEU A N 1
ATOM 2036 C CA . LEU A 1 285 ? -8.550 5.341 0.340 1.00 98.50 285 LEU A CA 1
ATOM 2037 C C . LEU A 1 285 ? -9.757 4.979 -0.515 1.00 98.50 285 LEU A C 1
ATOM 2039 O O . LEU A 1 285 ? -10.895 5.065 -0.055 1.00 98.50 285 LEU A O 1
ATOM 2043 N N . VAL A 1 286 ? -9.518 4.531 -1.741 1.00 98.62 286 VAL A N 1
ATOM 2044 C CA . VAL A 1 286 ? -10.572 3.978 -2.595 1.00 98.62 286 VAL A CA 1
ATOM 2045 C C . VAL A 1 286 ? -10.123 2.613 -3.064 1.00 98.62 286 VAL A C 1
ATOM 2047 O O . VAL A 1 286 ? -9.011 2.500 -3.575 1.00 98.62 286 VAL A O 1
ATOM 2050 N N . ARG A 1 287 ? -10.960 1.584 -2.907 1.00 97.62 287 ARG A N 1
ATOM 2051 C CA . ARG A 1 287 ? -10.685 0.235 -3.422 1.00 97.62 287 ARG A CA 1
ATOM 2052 C C . ARG A 1 287 ? -11.671 -0.196 -4.493 1.00 97.62 287 ARG A C 1
ATOM 2054 O O . ARG A 1 287 ? -12.848 0.160 -4.455 1.00 97.62 287 ARG A O 1
ATOM 2061 N N . ASP A 1 288 ? -11.189 -1.029 -5.399 1.00 96.94 288 ASP A N 1
ATOM 2062 C CA . ASP A 1 288 ? -12.000 -1.751 -6.365 1.00 96.94 288 ASP A CA 1
ATOM 2063 C C . ASP A 1 288 ? -12.703 -2.929 -5.670 1.00 96.94 288 ASP A C 1
ATOM 2065 O O . ASP A 1 288 ? -12.063 -3.781 -5.051 1.00 96.94 288 ASP A O 1
ATOM 2069 N N . LEU A 1 289 ? -14.032 -2.993 -5.780 1.00 92.94 289 LEU A N 1
ATOM 2070 C CA . LEU A 1 289 ? -14.849 -4.020 -5.120 1.00 92.94 289 LEU A CA 1
ATOM 2071 C C . LEU A 1 289 ? -14.670 -5.429 -5.701 1.00 92.94 289 LEU A C 1
ATOM 2073 O O . LEU A 1 289 ? -14.999 -6.408 -5.036 1.00 92.94 289 LEU A O 1
ATOM 2077 N N . SER A 1 290 ? -14.210 -5.546 -6.945 1.00 92.25 290 SER A N 1
ATOM 2078 C CA . SER A 1 290 ? -14.059 -6.832 -7.628 1.00 92.25 290 SER A CA 1
ATOM 2079 C C . SER A 1 290 ? -12.716 -7.498 -7.339 1.00 92.25 290 SER A C 1
ATOM 2081 O O . SER A 1 290 ? -12.638 -8.724 -7.281 1.00 92.25 290 SER A O 1
ATOM 2083 N N . THR A 1 291 ? -11.666 -6.700 -7.138 1.00 91.88 291 THR A N 1
ATOM 2084 C CA . THR A 1 291 ? -10.292 -7.192 -6.935 1.00 91.88 291 THR A CA 1
ATOM 2085 C C . THR A 1 291 ? -9.770 -6.991 -5.511 1.00 91.88 291 THR A C 1
ATOM 2087 O O . THR A 1 291 ? -8.772 -7.615 -5.123 1.00 91.88 291 THR A O 1
ATOM 2090 N N . GLY A 1 292 ? -10.406 -6.104 -4.740 1.00 93.00 292 GLY A N 1
ATOM 2091 C CA . GLY A 1 292 ? -9.934 -5.666 -3.427 1.00 93.00 292 GLY A CA 1
ATOM 2092 C C . GLY A 1 292 ? -8.636 -4.851 -3.485 1.00 93.00 292 GLY A C 1
ATOM 2093 O O . GLY A 1 292 ? -7.990 -4.669 -2.456 1.00 93.00 292 GLY A O 1
ATOM 2094 N N . LEU A 1 293 ? -8.209 -4.414 -4.674 1.00 96.50 293 LEU A N 1
ATOM 2095 C CA . LEU A 1 293 ? -7.011 -3.596 -4.868 1.00 96.50 293 LEU A CA 1
ATOM 2096 C C . LEU A 1 293 ? -7.340 -2.110 -4.711 1.00 96.50 293 LEU A C 1
ATOM 2098 O O . LEU A 1 293 ? -8.461 -1.678 -4.985 1.00 96.50 293 LEU A O 1
ATOM 2102 N N . LEU A 1 294 ? -6.358 -1.314 -4.288 1.00 97.88 294 LEU A N 1
ATOM 2103 C CA . LEU A 1 294 ? -6.528 0.131 -4.178 1.00 97.88 294 LEU A CA 1
ATOM 2104 C C . LEU A 1 294 ? -6.615 0.776 -5.568 1.00 97.88 294 LEU A C 1
ATOM 2106 O O . LEU A 1 294 ? -5.835 0.476 -6.463 1.00 97.88 294 LEU A O 1
ATOM 2110 N N . LEU A 1 295 ? -7.557 1.695 -5.732 1.00 98.12 295 LEU A N 1
ATOM 2111 C CA . LEU A 1 295 ? -7.657 2.632 -6.850 1.00 98.12 295 LEU A CA 1
ATOM 2112 C C . LEU A 1 295 ? -7.012 3.977 -6.492 1.00 98.12 295 LEU A C 1
ATOM 2114 O O . LEU A 1 295 ? -6.475 4.659 -7.365 1.00 98.12 295 LEU A O 1
ATOM 2118 N N . GLN A 1 296 ? -7.048 4.352 -5.209 1.00 98.00 296 GLN A N 1
ATOM 2119 C CA . GLN A 1 296 ? -6.478 5.593 -4.693 1.00 98.00 296 GLN A CA 1
ATOM 2120 C C . GLN A 1 296 ? -5.980 5.413 -3.254 1.00 98.00 296 GLN A C 1
ATOM 2122 O O . GLN A 1 296 ? -6.655 4.788 -2.434 1.00 98.00 296 GLN A O 1
ATOM 2127 N N . SER A 1 297 ? -4.835 6.027 -2.953 1.00 97.38 297 SER A N 1
ATOM 2128 C CA . SER A 1 297 ? -4.267 6.157 -1.610 1.00 97.38 297 SER A CA 1
ATOM 2129 C C . SER A 1 297 ? -3.858 7.612 -1.369 1.00 97.38 297 SER A C 1
ATOM 2131 O O . SER A 1 297 ? -2.869 8.110 -1.914 1.00 97.38 297 SER A O 1
ATOM 2133 N N . GLY A 1 298 ? -4.680 8.345 -0.614 1.00 95.44 298 GLY A N 1
ATOM 2134 C CA . GLY A 1 298 ? -4.518 9.775 -0.363 1.00 95.44 298 GLY A CA 1
ATOM 2135 C C . GLY A 1 298 ? -4.431 10.585 -1.660 1.00 95.44 298 GLY A C 1
ATOM 2136 O O . GLY A 1 298 ? -5.357 10.593 -2.472 1.00 95.44 298 GLY A O 1
ATOM 2137 N N . GLY A 1 299 ? -3.299 11.263 -1.852 1.00 95.62 299 GLY A N 1
ATOM 2138 C CA . GLY A 1 299 ? -2.993 12.047 -3.050 1.00 95.62 299 GLY A CA 1
ATOM 2139 C C . GLY A 1 299 ? -2.452 11.242 -4.236 1.00 95.62 299 GLY A C 1
ATOM 2140 O O . GLY A 1 299 ? -1.945 11.855 -5.171 1.00 95.62 299 GLY A O 1
ATOM 2141 N N . THR A 1 300 ? -2.528 9.909 -4.221 1.00 97.25 300 THR A N 1
ATOM 2142 C CA . THR A 1 300 ? -2.002 9.038 -5.285 1.00 97.25 300 THR A CA 1
ATOM 2143 C C . THR A 1 300 ? -3.116 8.202 -5.906 1.00 97.25 300 THR A C 1
ATOM 2145 O O . THR A 1 300 ? -3.844 7.514 -5.197 1.00 97.25 300 THR A O 1
ATOM 2148 N N . LEU A 1 301 ? -3.227 8.227 -7.232 1.00 97.94 301 LEU A N 1
ATOM 2149 C CA . LEU A 1 301 ? -4.102 7.378 -8.039 1.00 97.94 301 LEU A CA 1
ATOM 2150 C C . LEU A 1 301 ? -3.320 6.196 -8.593 1.00 97.94 301 LEU A C 1
ATOM 2152 O O . LEU A 1 301 ? -2.242 6.374 -9.154 1.00 97.94 301 LEU A O 1
ATOM 2156 N N . ILE A 1 302 ? -3.887 5.000 -8.498 1.00 98.06 302 ILE A N 1
ATOM 2157 C CA . ILE A 1 302 ? -3.277 3.772 -9.003 1.00 98.06 302 ILE A CA 1
ATOM 2158 C C . ILE A 1 302 ? -3.975 3.393 -10.304 1.00 98.06 302 ILE A C 1
ATOM 2160 O O . ILE A 1 302 ? -5.149 3.030 -10.308 1.00 98.06 302 ILE A O 1
ATOM 2164 N N . LEU A 1 303 ? -3.276 3.527 -11.425 1.00 97.44 303 LEU A N 1
ATOM 2165 C CA . LEU A 1 303 ? -3.838 3.405 -12.770 1.00 97.44 303 LEU A CA 1
ATOM 2166 C C . LEU A 1 303 ? -3.831 1.963 -13.281 1.00 97.44 303 LEU A C 1
ATOM 2168 O O . LEU A 1 303 ? -4.767 1.552 -13.961 1.00 97.44 303 LEU A O 1
ATOM 2172 N N . GLU A 1 304 ? -2.784 1.207 -12.956 1.00 97.75 304 GLU A N 1
ATOM 2173 C CA . GLU A 1 304 ? -2.603 -0.175 -13.398 1.00 97.75 304 GLU A CA 1
ATOM 2174 C C . GLU A 1 304 ? -1.952 -0.996 -12.289 1.00 97.75 304 GLU A C 1
ATOM 2176 O O . GLU A 1 304 ? -1.035 -0.521 -11.622 1.00 97.75 304 GLU A O 1
ATOM 2181 N N . GLN A 1 305 ? -2.428 -2.228 -12.125 1.00 97.31 305 GLN A N 1
ATOM 2182 C CA . GLN A 1 305 ? -1.906 -3.212 -11.187 1.00 97.31 305 GLN A CA 1
ATOM 2183 C C . GLN A 1 305 ? -2.026 -4.596 -11.799 1.00 97.31 305 GLN A C 1
ATOM 2185 O O . GLN A 1 305 ? -3.116 -4.985 -12.230 1.00 97.31 305 GLN A O 1
ATOM 2190 N N . ARG A 1 306 ? -0.925 -5.342 -11.849 1.00 96.62 306 ARG A N 1
ATOM 2191 C CA . ARG A 1 306 ? -0.939 -6.714 -12.363 1.00 96.62 306 ARG A CA 1
ATOM 2192 C C . ARG A 1 306 ? 0.342 -7.453 -12.043 1.00 96.62 306 ARG A C 1
ATOM 2194 O O . ARG A 1 306 ? 1.385 -6.861 -11.799 1.00 96.62 306 ARG A O 1
ATOM 2201 N N . VAL A 1 307 ? 0.270 -8.763 -12.197 1.00 97.38 307 VAL A N 1
ATOM 2202 C CA . VAL A 1 307 ? 1.452 -9.602 -12.332 1.00 97.38 307 VAL A CA 1
ATOM 2203 C C . VAL A 1 307 ? 2.225 -9.219 -13.613 1.00 97.38 307 VAL A C 1
ATOM 2205 O O . VAL A 1 307 ? 1.628 -8.850 -14.635 1.00 97.38 307 VAL A O 1
ATOM 2208 N N . ALA A 1 308 ? 3.553 -9.258 -13.555 1.00 98.00 308 ALA A N 1
ATOM 2209 C CA . ALA A 1 308 ? 4.446 -8.823 -14.617 1.00 98.00 308 ALA A CA 1
ATOM 2210 C C . ALA A 1 308 ? 5.769 -9.600 -14.644 1.00 98.00 308 ALA A C 1
ATOM 2212 O O . ALA A 1 308 ? 6.238 -10.105 -13.623 1.00 98.00 308 ALA A O 1
ATOM 2213 N N . GLY A 1 309 ? 6.371 -9.602 -15.834 1.00 97.94 309 GLY A N 1
ATOM 2214 C CA . GLY A 1 309 ? 7.720 -10.088 -16.094 1.00 97.94 309 GLY A CA 1
ATOM 2215 C C . GLY A 1 309 ? 8.809 -9.224 -15.478 1.00 97.94 309 GLY A C 1
ATOM 2216 O O . GLY A 1 309 ? 8.554 -8.338 -14.657 1.00 97.94 309 GLY A O 1
ATOM 2217 N N . ASP A 1 310 ? 10.034 -9.464 -15.936 1.00 97.81 310 ASP A N 1
ATOM 2218 C CA . ASP A 1 310 ? 11.208 -8.727 -15.484 1.00 97.81 310 ASP A CA 1
ATOM 2219 C C . ASP A 1 310 ? 11.062 -7.207 -15.698 1.00 97.81 310 ASP A C 1
ATOM 2221 O O . ASP A 1 310 ? 10.487 -6.757 -16.703 1.00 97.81 310 ASP A O 1
ATOM 2225 N N . PRO A 1 311 ? 11.590 -6.390 -14.769 1.00 97.69 311 PRO A N 1
ATOM 2226 C CA . PRO A 1 311 ? 11.595 -4.946 -14.914 1.00 97.69 311 PRO A CA 1
ATOM 2227 C C . PRO A 1 311 ? 12.464 -4.505 -16.108 1.00 97.69 311 PRO A C 1
ATOM 2229 O O . PRO A 1 311 ? 13.391 -5.206 -16.515 1.00 97.69 311 PRO A O 1
ATOM 2232 N N . PRO A 1 312 ? 12.233 -3.299 -16.658 1.00 97.38 312 PRO A N 1
ATOM 2233 C CA . PRO A 1 312 ? 12.971 -2.792 -17.822 1.00 97.38 312 PRO A CA 1
ATOM 2234 C C . PRO A 1 312 ? 14.461 -2.525 -17.552 1.00 97.38 312 PRO A C 1
ATOM 2236 O O . PRO A 1 312 ? 15.236 -2.337 -18.491 1.00 97.38 312 PRO A O 1
ATOM 2239 N N . VAL A 1 313 ? 14.856 -2.465 -16.279 1.00 97.06 313 VAL A N 1
ATOM 2240 C CA . VAL A 1 313 ? 16.237 -2.327 -15.818 1.00 97.06 313 VAL A CA 1
ATOM 2241 C C . VAL A 1 313 ? 16.445 -3.326 -14.690 1.00 97.06 313 VAL A C 1
ATOM 2243 O O . VAL A 1 313 ? 15.630 -3.395 -13.774 1.00 97.06 313 VAL A O 1
ATOM 2246 N N . GLU A 1 314 ? 17.541 -4.075 -14.742 1.00 97.00 314 GLU A N 1
ATOM 2247 C CA . GLU A 1 314 ? 17.902 -5.003 -13.674 1.00 97.00 314 GLU A CA 1
ATOM 2248 C C . GLU A 1 314 ? 18.175 -4.235 -12.362 1.00 97.00 314 GLU A C 1
ATOM 2250 O O . GLU A 1 314 ? 18.996 -3.305 -12.353 1.00 97.00 314 GLU A O 1
ATOM 2255 N N . PRO A 1 315 ? 17.506 -4.584 -11.249 1.00 97.12 315 PRO A N 1
ATOM 2256 C CA . PRO A 1 315 ? 17.816 -4.020 -9.944 1.00 97.12 315 PRO A CA 1
ATOM 2257 C C . PRO A 1 315 ? 19.233 -4.414 -9.513 1.00 97.12 315 PRO A C 1
ATOM 2259 O O . PRO A 1 315 ? 19.601 -5.583 -9.527 1.00 97.12 315 PRO A O 1
ATOM 2262 N N . THR A 1 316 ? 20.035 -3.442 -9.084 1.00 96.81 316 THR A N 1
ATOM 2263 C CA . THR A 1 316 ? 21.404 -3.685 -8.599 1.00 96.81 316 THR A CA 1
ATOM 2264 C C . THR A 1 316 ? 21.654 -2.934 -7.298 1.00 96.81 316 THR A C 1
ATOM 2266 O O . THR A 1 316 ? 21.017 -1.911 -7.033 1.00 96.81 316 THR A O 1
ATOM 2269 N N . LEU A 1 317 ? 22.622 -3.400 -6.503 1.00 95.69 317 LEU A N 1
ATOM 2270 C CA . LEU A 1 317 ? 23.038 -2.735 -5.261 1.00 95.69 317 LEU A CA 1
ATOM 2271 C C . LEU A 1 317 ? 23.491 -1.288 -5.494 1.00 95.69 317 LEU A C 1
ATOM 2273 O O . LEU A 1 3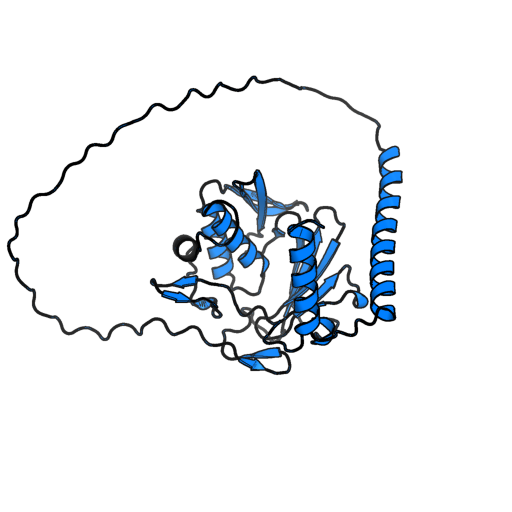17 ? 23.147 -0.403 -4.712 1.00 95.69 317 LEU A O 1
ATOM 2277 N N . ASP A 1 318 ? 24.180 -1.032 -6.610 1.00 95.50 318 ASP A N 1
ATOM 2278 C CA . ASP A 1 318 ? 24.606 0.312 -7.016 1.00 95.50 318 ASP A CA 1
ATOM 2279 C C . ASP A 1 318 ? 23.412 1.247 -7.262 1.00 95.50 318 ASP A C 1
ATOM 2281 O O . ASP A 1 318 ? 23.449 2.421 -6.886 1.00 95.50 318 ASP A O 1
ATOM 2285 N N . VAL A 1 319 ? 22.344 0.735 -7.885 1.00 94.38 319 VAL A N 1
ATOM 2286 C CA . VAL A 1 319 ? 21.106 1.489 -8.139 1.00 94.38 319 VAL A CA 1
ATOM 2287 C C . VAL A 1 319 ? 20.303 1.684 -6.847 1.00 94.38 319 VAL A C 1
ATOM 2289 O O . VAL A 1 319 ? 19.699 2.741 -6.666 1.00 94.38 319 VAL A O 1
ATOM 2292 N N . ALA A 1 320 ? 20.333 0.713 -5.930 1.00 94.12 320 ALA A N 1
ATOM 2293 C CA . ALA A 1 320 ? 19.717 0.823 -4.605 1.00 94.12 320 ALA A CA 1
ATOM 2294 C C . ALA A 1 320 ? 20.496 1.759 -3.661 1.00 94.12 320 ALA A C 1
ATOM 2296 O O . ALA A 1 320 ? 19.935 2.308 -2.715 1.00 94.12 320 ALA A O 1
ATOM 2297 N N . GLY A 1 321 ? 21.793 1.963 -3.913 1.00 93.94 321 GLY A N 1
ATOM 2298 C CA . GLY A 1 321 ? 22.687 2.672 -2.999 1.00 93.94 321 GLY A CA 1
ATOM 2299 C C . GLY A 1 321 ? 23.021 1.867 -1.738 1.00 93.94 321 GLY A C 1
ATOM 2300 O O . GLY A 1 321 ? 23.342 2.459 -0.708 1.00 93.94 321 GLY A O 1
ATOM 2301 N N . CYS A 1 322 ? 22.943 0.538 -1.813 1.00 94.56 322 CYS A N 1
ATOM 2302 C CA . CYS A 1 322 ? 23.249 -0.376 -0.717 1.00 94.56 322 CYS A CA 1
ATOM 2303 C C . CYS A 1 322 ? 24.587 -1.091 -0.927 1.00 94.56 322 CYS A C 1
ATOM 2305 O O . CYS A 1 322 ? 25.086 -1.200 -2.042 1.00 94.56 322 CYS A O 1
ATOM 2307 N N . VAL A 1 323 ? 25.128 -1.664 0.150 1.00 94.69 323 VAL A N 1
ATOM 2308 C CA . VAL A 1 323 ? 26.302 -2.556 0.090 1.00 94.69 323 VAL A CA 1
ATOM 2309 C C . VAL A 1 323 ? 25.929 -4.042 0.057 1.00 94.69 323 VAL A C 1
ATOM 2311 O O . VAL A 1 323 ? 26.747 -4.856 -0.357 1.00 94.69 323 VAL A O 1
ATOM 2314 N N . ALA A 1 324 ? 24.716 -4.398 0.494 1.00 93.56 324 ALA A N 1
ATOM 2315 C CA . ALA A 1 324 ? 24.168 -5.753 0.469 1.00 93.56 324 ALA A CA 1
ATOM 2316 C C . ALA A 1 324 ? 22.633 -5.716 0.488 1.00 93.56 324 ALA A C 1
ATOM 2318 O O . ALA A 1 324 ? 22.046 -4.857 1.153 1.00 93.56 324 ALA A O 1
ATOM 2319 N N . TRP A 1 325 ? 21.988 -6.679 -0.176 1.00 93.50 325 TRP A N 1
ATOM 2320 C CA . TRP A 1 325 ? 20.526 -6.723 -0.294 1.00 93.50 325 TRP A CA 1
ATOM 2321 C C . TRP A 1 325 ? 19.825 -6.993 1.029 1.00 93.50 325 TRP A C 1
ATOM 2323 O O . TRP A 1 325 ? 18.751 -6.462 1.247 1.00 93.50 325 TRP A O 1
ATOM 2333 N N . ALA A 1 326 ? 20.464 -7.722 1.947 1.00 88.44 326 ALA A N 1
ATOM 2334 C CA . ALA A 1 326 ? 19.943 -7.953 3.296 1.00 88.44 326 ALA A CA 1
ATOM 2335 C C . ALA A 1 326 ? 19.818 -6.668 4.145 1.00 88.44 326 ALA A C 1
ATOM 2337 O O . ALA A 1 326 ? 19.253 -6.700 5.236 1.00 88.44 326 ALA A O 1
ATOM 2338 N N . THR A 1 327 ? 20.412 -5.562 3.683 1.00 87.12 327 THR A N 1
ATOM 2339 C CA . THR A 1 327 ? 20.350 -4.242 4.333 1.00 87.12 327 THR A CA 1
ATOM 2340 C C . THR A 1 327 ? 19.594 -3.199 3.509 1.00 87.12 327 THR A C 1
ATOM 2342 O O . THR A 1 327 ? 19.471 -2.057 3.957 1.00 87.12 327 THR A O 1
ATOM 2345 N N . CYS A 1 328 ? 19.120 -3.596 2.324 1.00 86.62 328 CYS A N 1
ATOM 2346 C CA . CYS A 1 328 ? 18.040 -2.925 1.620 1.00 86.62 328 CYS A CA 1
ATOM 2347 C C . CYS A 1 328 ? 16.696 -3.557 2.046 1.00 86.62 328 CYS A C 1
ATOM 2349 O O . CYS A 1 328 ? 15.673 -3.018 1.587 1.00 86.62 328 CYS A O 1
#

pLDDT: mean 81.92, std 21.61, range [26.58, 98.69]

Nearest PDB structures (foldseek):
  2gu3-assembly1_A  TM=3.146E-01  e=2.534E-02  Bacillus subtilis subsp. subtilis str. 168
  8rdj-assembly1_C  TM=5.578E-01  e=4.335E+00  Sinapis alba
  3oe3-assembly3_E  TM=5.894E-01  e=8.017E+00  Salmonella enterica subsp. enterica serovar Typhimurium
  6obv-assembly1_B  TM=1.612E-01  e=1.792E-01  Actinomadura vulgaris
  2qqw-assembly1_A  TM=4.167E-01  e=6.779E+00  Arabidopsis thaliana

Foldseek 3Di:
DDPVVVVVVVVVVVCVVPDDPDPDPCVVPVVVVVVVVVVVVVVVVVVVVVVVPPPDDDDDDDDDDDDDDDDDDDDDDDDDDDDDDDDDDDDDDDDDDPDDPPDPPPDQAFDWDQDQQLFTDREDWFQDDDDFAWKWWWKAFLVRPWIKIKTAIQGHKIWMDIPPDPVRIAIAHHPQFLAWWQDPNDIDGGRRYPVSQDLAQVSNLVGLLSRDDPPDDDADSLLSLLVSLLVNLVVWSRDHQSNLNSSVSNNCPRPQWDWDWFADSVRHTFIWIWHQTPVRDIWIWTAHPVRSHTQDTRRMGIDDIDRHHDDPDRHDCVRNVHPGSVVD